Protein AF-A0A5M4DG91-F1 (afdb_monomer)

Nearest PDB structures (foldseek):
  9had-assembly1_A  TM=4.429E-01  e=1.683E-01  Dermatophagoides farinae
  6ixg-assembly2_B  TM=2.414E-01  e=5.619E+00  Homo sapiens

pLDDT: mean 78.96, std 22.66, range [32.47, 96.75]

Structure (mmCIF, N/CA/C/O backbone):
data_AF-A0A5M4DG91-F1
#
_entry.id   AF-A0A5M4DG91-F1
#
loop_
_atom_site.group_PDB
_atom_site.id
_atom_site.type_symbol
_atom_site.label_atom_id
_atom_site.label_alt_id
_atom_site.label_comp_id
_atom_site.label_asym_id
_atom_site.label_entity_id
_atom_site.label_seq_id
_atom_site.pdbx_PDB_ins_code
_atom_site.Cartn_x
_atom_site.Cartn_y
_atom_site.Cartn_z
_atom_site.occupancy
_atom_site.B_iso_or_equiv
_atom_site.auth_seq_id
_atom_site.auth_comp_id
_atom_site.auth_asym_id
_atom_site.auth_atom_id
_atom_site.pdbx_PDB_model_num
ATOM 1 N N . MET A 1 1 ? 20.146 -38.371 -2.300 1.00 43.19 1 MET A N 1
ATOM 2 C CA . MET A 1 1 ? 20.963 -37.629 -1.312 1.00 43.19 1 MET A CA 1
ATOM 3 C C . MET A 1 1 ? 20.633 -36.152 -1.515 1.00 43.19 1 MET A C 1
ATOM 5 O O . MET A 1 1 ? 21.035 -35.614 -2.528 1.00 43.19 1 MET A O 1
ATOM 9 N N . GLY A 1 2 ? 19.630 -35.570 -0.847 1.00 36.19 2 GLY A N 1
ATOM 10 C CA . GLY A 1 2 ? 19.637 -35.143 0.564 1.00 36.19 2 GLY A CA 1
ATOM 11 C C . GLY A 1 2 ? 20.421 -33.825 0.645 1.00 36.19 2 GLY A C 1
ATOM 12 O O . GLY A 1 2 ? 21.625 -33.870 0.469 1.00 36.19 2 GLY A O 1
ATOM 13 N N . MET A 1 3 ? 19.830 -32.635 0.783 1.00 36.06 3 MET A N 1
ATOM 14 C CA . MET A 1 3 ? 19.096 -32.183 1.967 1.00 36.06 3 MET A CA 1
ATOM 15 C C . MET A 1 3 ? 18.075 -31.082 1.620 1.00 36.06 3 MET A C 1
ATOM 17 O O . MET A 1 3 ? 18.426 -29.929 1.392 1.00 36.06 3 MET A O 1
ATOM 21 N N . ALA A 1 4 ? 16.795 -31.443 1.653 1.00 44.09 4 ALA A N 1
ATOM 22 C CA . ALA A 1 4 ? 15.696 -30.523 1.901 1.00 44.09 4 ALA A CA 1
ATOM 23 C C . ALA A 1 4 ? 15.297 -30.707 3.369 1.00 44.09 4 ALA A C 1
ATOM 25 O O . ALA A 1 4 ? 14.633 -31.684 3.702 1.00 44.09 4 ALA A O 1
ATOM 26 N N . SER A 1 5 ? 15.745 -29.830 4.267 1.00 43.38 5 SER A N 1
ATOM 27 C CA . SER A 1 5 ? 15.265 -29.823 5.655 1.00 43.38 5 SER A CA 1
ATOM 28 C C . SER A 1 5 ? 15.735 -28.574 6.391 1.00 43.38 5 SER A C 1
ATOM 30 O O . SER A 1 5 ? 16.830 -28.571 6.936 1.00 43.38 5 SER A O 1
ATOM 32 N N . MET A 1 6 ? 14.907 -27.535 6.455 1.00 45.44 6 MET A N 1
ATOM 33 C CA . MET A 1 6 ? 14.920 -26.590 7.583 1.00 45.44 6 MET A CA 1
ATOM 34 C C . MET A 1 6 ? 13.554 -25.895 7.701 1.00 45.44 6 MET A C 1
ATOM 36 O O . MET A 1 6 ? 13.414 -24.682 7.738 1.00 45.44 6 MET A O 1
ATOM 40 N N . LEU A 1 7 ? 12.514 -26.726 7.771 1.00 44.62 7 LEU A N 1
ATOM 41 C CA . LEU A 1 7 ? 11.253 -26.414 8.435 1.00 44.62 7 LEU A CA 1
ATOM 42 C C . LEU A 1 7 ? 11.124 -27.393 9.608 1.00 44.62 7 LEU A C 1
ATOM 44 O O . LEU A 1 7 ? 11.400 -28.578 9.440 1.00 44.62 7 LEU A O 1
ATOM 48 N N . ARG A 1 8 ? 10.632 -26.895 10.750 1.00 40.31 8 ARG A N 1
ATOM 49 C CA . ARG A 1 8 ? 10.322 -27.585 12.026 1.00 40.31 8 ARG A CA 1
ATOM 50 C C . ARG A 1 8 ? 11.437 -27.668 13.072 1.00 40.31 8 ARG A C 1
ATOM 52 O O . ARG A 1 8 ? 12.196 -28.627 13.118 1.00 40.31 8 ARG A O 1
ATOM 59 N N . ARG A 1 9 ? 11.355 -26.756 14.044 1.00 39.66 9 ARG A N 1
ATOM 60 C CA . ARG A 1 9 ? 11.318 -27.006 15.507 1.00 39.66 9 ARG A CA 1
ATOM 61 C C . ARG A 1 9 ? 11.260 -25.627 16.172 1.00 39.66 9 ARG A C 1
ATOM 63 O O . ARG A 1 9 ? 12.211 -24.873 16.102 1.00 39.66 9 ARG A O 1
ATOM 70 N N . SER A 1 10 ? 10.122 -25.194 16.698 1.00 32.94 10 SER A N 1
ATOM 71 C CA . SER A 1 10 ? 9.856 -25.378 18.123 1.00 32.94 10 SER A CA 1
ATOM 72 C C . SER A 1 10 ? 8.368 -25.148 18.395 1.00 32.94 10 SER A C 1
ATOM 74 O O . SER A 1 10 ? 7.868 -24.028 18.336 1.00 32.94 10 SER A O 1
ATOM 76 N N . LYS A 1 11 ? 7.653 -26.246 18.650 1.00 39.56 11 LYS A N 1
ATOM 77 C CA . LYS A 1 11 ? 6.360 -26.251 19.335 1.00 39.56 11 LYS A CA 1
ATOM 78 C C . LYS A 1 11 ? 6.635 -26.396 20.832 1.00 39.56 11 LYS A C 1
ATOM 80 O O . LYS A 1 11 ? 7.506 -27.170 21.214 1.00 39.56 11 LYS A O 1
ATOM 85 N N . SER A 1 12 ? 5.748 -25.800 21.626 1.00 36.75 12 SER A N 1
ATOM 86 C CA . SER A 1 12 ? 5.379 -26.229 22.980 1.00 36.75 12 SER A CA 1
ATOM 87 C C . SER A 1 12 ? 6.309 -25.838 24.134 1.00 36.75 12 SER A C 1
ATOM 89 O O . SER A 1 12 ? 7.146 -26.618 24.581 1.00 36.75 12 SER A O 1
ATOM 91 N N . ARG A 1 13 ? 5.977 -24.712 24.774 1.00 38.00 13 ARG A N 1
ATOM 92 C CA . ARG A 1 13 ? 5.823 -24.692 26.235 1.00 38.00 13 ARG A CA 1
ATOM 93 C C . ARG A 1 13 ? 4.441 -24.157 26.588 1.00 38.00 13 ARG A C 1
ATOM 95 O O . ARG A 1 13 ? 4.234 -22.965 26.766 1.00 38.00 13 ARG A O 1
ATOM 102 N N . ALA A 1 14 ? 3.497 -25.090 26.643 1.00 36.06 14 ALA A N 1
ATOM 103 C CA . ALA A 1 14 ? 2.308 -24.966 27.461 1.00 36.06 14 ALA A CA 1
ATOM 104 C C . ALA A 1 14 ? 2.697 -25.255 28.920 1.00 36.06 14 ALA A C 1
ATOM 106 O O . ALA A 1 14 ? 3.231 -26.318 29.224 1.00 36.06 14 ALA A O 1
ATOM 107 N N . GLY A 1 15 ? 2.406 -24.310 29.802 1.00 34.97 15 GLY A N 1
ATOM 108 C CA . GLY A 1 15 ? 2.353 -24.474 31.253 1.00 34.97 15 GLY A CA 1
ATOM 109 C C . GLY A 1 15 ? 1.471 -23.340 31.757 1.00 34.97 15 GLY A C 1
ATOM 110 O O . GLY A 1 15 ? 1.935 -22.218 31.873 1.00 34.97 15 GLY A O 1
ATOM 111 N N . ARG A 1 16 ? 0.144 -23.493 31.702 1.00 39.03 16 ARG A N 1
ATOM 112 C CA . ARG A 1 16 ? -0.679 -23.907 32.851 1.00 39.03 16 ARG A CA 1
ATOM 113 C C . ARG A 1 16 ? -0.216 -23.250 34.152 1.00 39.03 16 ARG A C 1
ATOM 115 O O . ARG A 1 16 ? 0.597 -23.816 34.871 1.00 39.03 16 ARG A O 1
ATOM 122 N N . LEU A 1 17 ? -0.833 -22.118 34.467 1.00 37.25 17 LEU A N 1
ATOM 123 C CA . LEU A 1 17 ? -1.161 -21.758 35.839 1.00 37.25 17 LEU A CA 1
ATOM 124 C C . LEU A 1 17 ? -2.630 -21.324 35.861 1.00 37.25 17 LEU A C 1
ATOM 126 O O . LEU A 1 17 ? -3.020 -20.260 35.393 1.00 37.25 17 LEU A O 1
ATOM 130 N N . VAL A 1 18 ? -3.418 -22.303 36.293 1.00 39.09 18 VAL A N 1
ATOM 131 C CA . VAL A 1 18 ? -4.815 -22.286 36.738 1.00 39.09 18 VAL A CA 1
ATOM 132 C C . VAL A 1 18 ? -4.902 -21.297 37.914 1.00 39.09 18 VAL A C 1
ATOM 134 O O . VAL A 1 18 ? -4.013 -21.300 38.756 1.00 39.09 18 VAL A O 1
ATOM 137 N N . GLN A 1 19 ? -5.746 -20.265 37.836 1.00 34.72 19 GLN A N 1
ATOM 138 C CA . GLN A 1 19 ? -7.131 -20.199 38.343 1.00 34.72 19 GLN A CA 1
ATOM 139 C C . GLN A 1 19 ? -7.249 -20.280 39.880 1.00 34.72 19 GLN A C 1
ATOM 141 O O . GLN A 1 19 ? -6.672 -21.166 40.499 1.00 34.72 19 GLN A O 1
ATOM 146 N N . ALA A 1 20 ? -8.104 -19.398 40.421 1.00 34.12 20 ALA A N 1
ATOM 147 C CA . ALA A 1 20 ? -8.413 -19.111 41.832 1.00 34.12 20 ALA A CA 1
ATOM 148 C C . ALA A 1 20 ? -7.374 -18.182 42.501 1.00 34.12 20 ALA A C 1
ATOM 150 O O . ALA A 1 20 ? -6.180 -18.423 42.437 1.00 34.12 20 ALA A O 1
ATOM 151 N N . SER A 1 21 ? -7.747 -17.038 43.075 1.00 35.19 21 SER A N 1
ATOM 152 C CA . SER A 1 21 ? -8.800 -16.927 44.080 1.00 35.19 21 SER A CA 1
ATOM 153 C C . SER A 1 21 ? -9.591 -15.627 43.985 1.00 35.19 21 SER A C 1
ATOM 155 O O . SER A 1 21 ? -9.087 -14.532 44.220 1.00 35.19 21 SER A O 1
ATOM 157 N N . THR A 1 22 ? -10.878 -15.792 43.719 1.00 36.88 22 THR A N 1
ATOM 158 C CA . THR A 1 22 ? -11.938 -14.869 44.103 1.00 36.88 22 THR A CA 1
ATOM 159 C C . THR A 1 22 ? -12.061 -14.929 45.626 1.00 36.88 22 THR A C 1
ATOM 161 O O . THR A 1 22 ? -12.441 -15.967 46.162 1.00 36.88 22 THR A O 1
ATOM 164 N N . VAL A 1 23 ? -11.756 -13.844 46.335 1.00 35.47 23 VAL A N 1
ATOM 165 C CA . VAL A 1 23 ? -12.256 -13.641 47.702 1.00 35.47 23 VAL A CA 1
ATOM 166 C C . VAL A 1 23 ? -12.918 -12.271 47.737 1.00 35.47 23 VAL A C 1
ATOM 168 O O . VAL A 1 23 ? -12.309 -11.249 48.034 1.00 35.47 23 VAL A O 1
ATOM 171 N N . LEU A 1 24 ? -14.197 -12.280 47.368 1.00 34.56 24 LEU A N 1
ATOM 172 C CA . LEU A 1 24 ? -15.157 -11.250 47.736 1.00 34.56 24 LEU A CA 1
ATOM 173 C C . LEU A 1 24 ? -15.369 -11.350 49.250 1.00 34.56 24 LEU A C 1
ATOM 175 O O . LEU A 1 24 ? -16.070 -12.244 49.718 1.00 34.56 24 LEU A O 1
ATOM 179 N N . VAL A 1 25 ? -14.769 -10.444 50.018 1.00 40.44 25 VAL A N 1
ATOM 180 C CA . VAL A 1 25 ? -15.228 -10.150 51.379 1.00 40.44 25 VAL A CA 1
ATOM 181 C C . VAL A 1 25 ? -16.132 -8.937 51.276 1.00 40.44 25 VAL A C 1
ATOM 183 O O . VAL A 1 25 ? -15.628 -7.829 51.261 1.00 40.44 25 VAL A O 1
ATOM 186 N N . PHE A 1 26 ? -17.443 -9.138 51.177 1.00 35.12 26 PHE A N 1
ATOM 187 C CA . PHE A 1 26 ? -18.434 -8.179 51.674 1.00 35.12 26 PHE A CA 1
ATOM 188 C C . PHE A 1 26 ? -19.774 -8.900 51.831 1.00 35.12 26 PHE A C 1
ATOM 190 O O . PHE A 1 26 ? -20.532 -9.083 50.884 1.00 35.12 26 PHE A O 1
ATOM 197 N N . GLY A 1 27 ? -20.034 -9.338 53.059 1.00 36.12 27 GLY A N 1
ATOM 198 C CA . GLY A 1 27 ? -21.318 -9.854 53.511 1.00 36.12 27 GLY A CA 1
ATOM 199 C C . GLY A 1 27 ? -21.546 -9.353 54.928 1.00 36.12 27 GLY A C 1
ATOM 200 O O . GLY A 1 27 ? -21.027 -9.923 55.881 1.00 36.12 27 GLY A O 1
ATOM 201 N N . ALA A 1 28 ? -22.267 -8.244 55.050 1.00 42.81 28 ALA A N 1
ATOM 202 C CA . ALA A 1 28 ? -22.833 -7.795 56.311 1.00 42.81 28 ALA A CA 1
ATOM 203 C C . ALA A 1 28 ? -24.076 -8.638 56.628 1.00 42.81 28 ALA A C 1
ATOM 205 O O . AL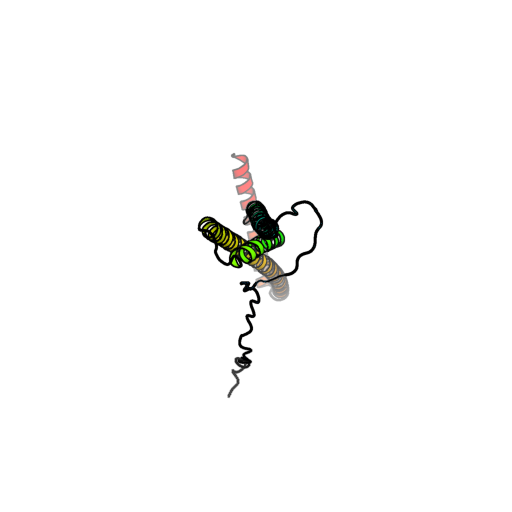A A 1 28 ? -24.866 -8.866 55.717 1.00 42.81 28 ALA A O 1
ATOM 206 N N . LEU A 1 29 ? -24.276 -9.035 57.891 1.00 39.38 29 LEU A N 1
ATOM 207 C CA . LEU A 1 29 ? -25.568 -8.912 58.585 1.00 39.38 29 LEU A CA 1
ATOM 208 C C . LEU A 1 29 ? -25.470 -9.297 60.083 1.00 39.38 29 LEU A C 1
ATOM 210 O O . LEU A 1 29 ? -25.213 -10.445 60.422 1.00 39.38 29 LEU A O 1
ATOM 214 N N . LEU A 1 30 ? -25.772 -8.294 60.919 1.00 44.81 30 LEU A N 1
ATOM 215 C CA . LEU A 1 30 ? -26.597 -8.287 62.144 1.00 44.81 30 LEU A CA 1
ATOM 216 C C . LEU A 1 30 ? -26.228 -9.095 63.408 1.00 44.81 30 LEU A C 1
ATOM 218 O O . LEU A 1 30 ? -26.176 -10.318 63.418 1.00 44.81 30 LEU A O 1
ATOM 222 N N . GLY A 1 31 ? -26.210 -8.360 64.530 1.00 35.81 31 GLY A N 1
ATOM 223 C CA . GLY A 1 31 ? -26.432 -8.876 65.884 1.00 35.81 31 GLY A CA 1
ATOM 224 C C . GLY A 1 31 ? -26.078 -7.862 66.979 1.00 35.81 31 GLY A C 1
ATOM 225 O O . GLY A 1 31 ? -24.921 -7.770 67.365 1.00 35.81 31 GLY A O 1
ATOM 226 N N . SER A 1 32 ? -27.069 -7.095 67.452 1.00 42.16 32 SER A N 1
ATOM 227 C CA . SER A 1 32 ? -27.061 -6.192 68.627 1.00 42.16 32 SER A CA 1
ATOM 228 C C . SER A 1 32 ? -26.503 -6.888 69.899 1.00 42.16 32 SER A C 1
ATOM 230 O O . SER A 1 32 ? -26.424 -8.109 69.918 1.00 42.16 32 SER A O 1
ATOM 232 N N . ILE A 1 33 ? -26.123 -6.246 71.018 1.00 42.44 33 ILE A N 1
ATOM 233 C CA . ILE A 1 33 ? -26.935 -5.366 71.880 1.00 42.44 33 ILE A CA 1
ATOM 234 C C . ILE A 1 33 ? -26.077 -4.650 72.963 1.00 42.44 33 ILE A C 1
ATOM 236 O O . ILE A 1 33 ? -25.077 -5.190 73.422 1.00 42.44 33 ILE A O 1
ATOM 240 N N . LEU A 1 34 ? -26.609 -3.509 73.430 1.00 42.25 34 LEU A N 1
ATOM 241 C CA . LEU A 1 34 ? -26.430 -2.804 74.719 1.00 42.25 34 LEU A CA 1
ATOM 242 C C . LEU A 1 34 ? -25.126 -2.032 75.024 1.00 42.25 34 LEU A C 1
ATOM 244 O O . LEU A 1 34 ? -24.100 -2.594 75.385 1.00 42.25 34 LEU A O 1
ATOM 248 N N . GLY A 1 35 ? -25.266 -0.703 75.076 1.00 33.12 35 GLY A N 1
ATOM 249 C CA . GLY A 1 35 ? -24.355 0.203 75.774 1.00 33.12 35 GLY A CA 1
ATOM 250 C C . GLY A 1 35 ? -24.886 1.637 75.761 1.00 33.12 35 GLY A C 1
ATOM 251 O O . GLY A 1 35 ? -24.667 2.364 74.801 1.00 33.12 35 GLY A O 1
ATOM 252 N N . CYS A 1 36 ? -25.634 2.016 76.801 1.00 41.28 36 CYS A N 1
ATOM 253 C CA . CYS A 1 36 ? -26.132 3.372 77.040 1.00 41.28 36 CYS A CA 1
ATOM 254 C C . CYS A 1 36 ? -24.980 4.375 77.221 1.00 41.28 36 CYS A C 1
ATOM 256 O O . CYS A 1 36 ? -24.032 4.085 77.947 1.00 41.28 36 CYS A O 1
ATOM 258 N N . GLY A 1 37 ? -25.106 5.578 76.654 1.00 32.47 37 GLY A N 1
ATOM 259 C CA . GLY A 1 37 ? -24.183 6.686 76.911 1.00 32.47 37 GLY A CA 1
ATOM 260 C C . GLY A 1 37 ? -24.482 7.902 76.037 1.00 32.47 37 GLY A C 1
ATOM 261 O O . GLY A 1 37 ? -24.283 7.870 74.834 1.00 32.47 37 GLY A O 1
ATOM 262 N N . SER A 1 38 ? -25.015 8.934 76.672 1.00 43.38 38 SER A N 1
ATOM 263 C CA . SER A 1 38 ? -25.442 10.254 76.193 1.00 43.38 38 SER A CA 1
ATOM 264 C C . SER A 1 38 ? -24.389 11.097 75.458 1.00 43.38 38 SER A C 1
ATOM 266 O O . SER A 1 38 ? -23.300 11.257 75.992 1.00 43.38 38 SER A O 1
ATOM 268 N N . GLU A 1 39 ? -24.777 11.737 74.343 1.00 39.78 39 GLU A N 1
ATOM 269 C CA . GLU A 1 39 ? -24.652 13.188 74.049 1.00 39.78 39 GLU A CA 1
ATOM 270 C C . GLU A 1 39 ? -25.227 13.508 72.644 1.00 39.78 39 GLU A C 1
ATOM 272 O O . GLU A 1 39 ? -25.244 12.627 71.782 1.00 39.78 39 GLU A O 1
ATOM 277 N N . PRO A 1 40 ? -25.771 14.718 72.388 1.00 52.34 40 PRO A N 1
ATOM 278 C CA . PRO A 1 40 ? -26.406 15.042 71.117 1.00 52.34 40 PRO A CA 1
ATOM 279 C C . PRO A 1 40 ? -25.345 15.514 70.121 1.00 52.34 40 PRO A C 1
ATOM 281 O O . PRO A 1 40 ? -24.719 16.556 70.303 1.00 52.34 40 PRO A O 1
ATOM 284 N N . THR A 1 41 ? -25.136 14.770 69.041 1.00 43.97 41 THR A N 1
ATOM 285 C CA . THR A 1 41 ? -24.353 15.260 67.902 1.00 43.97 41 THR A CA 1
ATOM 286 C C . THR A 1 41 ? -25.064 14.874 66.615 1.00 43.97 41 THR A C 1
ATOM 288 O O . THR A 1 41 ? -25.615 13.784 66.493 1.00 43.97 41 THR A O 1
ATOM 291 N N . GLU A 1 42 ? -25.131 15.853 65.722 1.00 49.62 42 GLU A N 1
ATOM 292 C CA . GLU A 1 42 ? -25.943 15.925 64.511 1.00 49.62 42 GLU A CA 1
ATOM 293 C C . GLU A 1 42 ? -25.943 14.660 63.630 1.00 49.62 42 GLU A C 1
ATOM 295 O O . GLU A 1 42 ? -24.955 13.921 63.593 1.00 49.62 42 GLU A O 1
ATOM 300 N N . PRO A 1 43 ? -27.026 14.408 62.865 1.00 47.28 43 PRO A N 1
ATOM 301 C CA . PRO A 1 43 ? -27.097 13.265 61.966 1.00 47.28 43 PRO A CA 1
ATOM 302 C C . PRO A 1 43 ? -26.106 13.434 60.804 1.00 47.28 43 PRO A C 1
ATOM 304 O O . PRO A 1 43 ? -26.376 14.127 59.825 1.00 47.28 43 PRO A O 1
ATOM 307 N N . GLY A 1 44 ? -24.953 12.771 60.901 1.00 51.84 44 GLY A N 1
ATOM 308 C CA . GLY A 1 44 ? -24.047 12.575 59.771 1.00 51.84 44 GLY A CA 1
ATOM 309 C C . GLY A 1 44 ? -24.707 11.714 58.679 1.00 51.84 44 GLY A C 1
ATOM 310 O O . GLY A 1 44 ? -25.453 10.783 58.998 1.00 51.84 44 GLY A O 1
ATOM 311 N N . PRO A 1 45 ? -24.466 11.998 57.387 1.00 51.25 45 PRO A N 1
ATOM 312 C CA . PRO A 1 45 ? -25.112 11.288 56.290 1.00 51.25 45 PRO A CA 1
ATOM 313 C C . PRO A 1 45 ? -24.680 9.815 56.260 1.00 51.25 45 PRO A C 1
ATOM 315 O O . PRO A 1 45 ? -23.502 9.479 56.367 1.00 51.25 45 PRO A O 1
ATOM 318 N N . SER A 1 46 ? -25.659 8.928 56.109 1.00 51.22 46 SER A N 1
ATOM 319 C CA . SER A 1 46 ? -25.506 7.472 56.049 1.00 51.22 46 SER A CA 1
ATOM 320 C C . SER A 1 46 ? -24.522 7.003 54.956 1.00 51.22 46 SER A C 1
ATOM 322 O O . SER A 1 46 ? -24.587 7.518 53.842 1.00 51.22 46 SER A O 1
ATOM 324 N N . PRO A 1 47 ? -23.712 5.949 55.183 1.00 54.53 47 PRO A N 1
ATOM 325 C CA . PRO A 1 47 ? -22.695 5.448 54.240 1.00 54.53 47 PRO A CA 1
ATOM 326 C C . PRO A 1 47 ? -23.229 4.943 52.882 1.00 54.53 47 PRO A C 1
ATOM 328 O O . PRO A 1 47 ? -22.448 4.733 51.956 1.00 54.53 47 PRO A O 1
ATOM 331 N N . GLN A 1 48 ? -24.547 4.775 52.728 1.00 52.09 48 GLN A N 1
ATOM 332 C CA . GLN A 1 48 ? -25.182 4.369 51.468 1.00 52.09 48 GLN A CA 1
ATOM 333 C C . GLN A 1 48 ? -25.119 5.456 50.384 1.00 52.09 48 GLN A C 1
ATOM 335 O O . GLN A 1 48 ? -24.966 5.132 49.209 1.00 52.09 48 GLN A O 1
ATOM 340 N N . THR A 1 49 ? -25.134 6.739 50.760 1.00 60.50 49 THR A N 1
ATOM 341 C CA . THR A 1 49 ? -25.047 7.838 49.785 1.00 60.50 49 THR A CA 1
ATOM 342 C C . THR A 1 49 ? -23.672 7.906 49.118 1.00 60.50 49 THR A C 1
ATOM 344 O O . THR A 1 49 ? -23.577 8.282 47.955 1.00 60.50 49 THR A O 1
ATOM 347 N N . SER A 1 50 ? -22.604 7.487 49.804 1.00 69.12 50 SER A N 1
ATOM 348 C CA . SER A 1 50 ? -21.237 7.540 49.268 1.00 69.12 50 SER A CA 1
ATOM 349 C C . SER A 1 50 ? -21.000 6.530 48.137 1.00 69.12 50 SER A C 1
ATOM 351 O O . SER A 1 50 ? -20.400 6.884 47.124 1.00 69.12 50 SER A O 1
ATOM 353 N N . LEU A 1 51 ? -21.515 5.301 48.263 1.00 73.38 51 LEU A N 1
ATOM 354 C CA . LEU A 1 51 ? -21.365 4.259 47.237 1.00 73.38 51 LEU A CA 1
ATOM 355 C C . LEU A 1 51 ? -22.201 4.547 45.984 1.00 73.38 51 LEU A C 1
ATOM 357 O O . LEU A 1 51 ? -21.747 4.306 44.868 1.00 73.38 51 LEU A O 1
ATOM 361 N N . GLU A 1 52 ? -23.405 5.094 46.153 1.00 75.00 52 GLU A N 1
ATOM 362 C CA . GLU A 1 52 ? -24.253 5.490 45.024 1.00 75.00 52 GLU A CA 1
ATOM 363 C C . GLU A 1 52 ? -23.673 6.681 44.254 1.00 75.00 52 GLU A C 1
ATOM 365 O O . GLU A 1 52 ? -23.736 6.710 43.025 1.00 75.00 52 GLU A O 1
ATOM 370 N N . VAL A 1 53 ? -23.072 7.645 44.961 1.00 76.94 53 VAL A N 1
ATOM 371 C CA . VAL A 1 53 ? -22.350 8.764 44.339 1.00 76.94 53 VAL A CA 1
ATOM 372 C C . VAL A 1 53 ? -21.132 8.250 43.571 1.00 76.94 53 VAL A C 1
ATOM 374 O O . VAL A 1 53 ? -20.995 8.561 42.393 1.00 76.94 53 VAL A O 1
ATOM 377 N N . GLN A 1 54 ? -20.327 7.361 44.164 1.00 78.50 54 GLN A N 1
ATOM 378 C CA . GLN A 1 54 ? -19.188 6.744 43.472 1.00 78.50 54 GLN A CA 1
ATOM 379 C C . GLN A 1 54 ? -19.605 5.959 42.219 1.00 78.50 54 GLN A C 1
ATOM 381 O O . GLN A 1 54 ? -18.946 6.053 41.186 1.00 78.50 54 GLN A O 1
ATOM 386 N N . ALA A 1 55 ? -20.708 5.207 42.271 1.00 78.75 55 ALA A N 1
ATOM 387 C CA . ALA A 1 55 ? -21.217 4.476 41.111 1.00 78.75 55 ALA A CA 1
ATOM 388 C C . ALA A 1 55 ? -21.665 5.417 39.978 1.00 78.75 55 ALA A C 1
ATOM 390 O O . ALA A 1 55 ? -21.387 5.150 38.807 1.00 78.75 55 ALA A O 1
ATOM 391 N N . ARG A 1 56 ? -22.312 6.542 40.314 1.00 80.75 56 ARG A N 1
ATOM 392 C CA . ARG A 1 56 ? -22.702 7.574 39.339 1.00 80.75 56 ARG A CA 1
ATOM 393 C C . ARG A 1 56 ? -21.491 8.274 38.731 1.00 80.75 56 ARG A C 1
ATOM 395 O O . ARG A 1 56 ? -21.466 8.468 37.518 1.00 80.75 56 ARG A O 1
ATOM 402 N N . ASP A 1 57 ? -20.482 8.588 39.537 1.00 83.81 57 ASP A N 1
ATOM 403 C CA . ASP A 1 57 ? -19.246 9.223 39.070 1.00 83.81 57 ASP A CA 1
ATOM 404 C C . ASP A 1 57 ? -18.474 8.306 38.112 1.00 83.81 57 ASP A C 1
ATOM 406 O O . ASP A 1 57 ? -18.022 8.744 37.052 1.00 83.81 57 ASP A O 1
ATOM 410 N N . LEU A 1 58 ? -18.392 7.007 38.424 1.00 82.75 58 LEU A N 1
ATOM 411 C CA . LEU A 1 58 ? -17.797 6.001 37.538 1.00 82.75 58 LEU A CA 1
ATOM 412 C C . LEU A 1 58 ? -18.568 5.873 36.218 1.00 82.75 58 LEU A C 1
ATOM 414 O O . LEU A 1 58 ? -17.963 5.776 35.148 1.00 82.75 58 LEU A O 1
ATOM 418 N N . GLN A 1 59 ? -19.900 5.916 36.269 1.00 84.25 59 GLN A N 1
ATOM 419 C CA . GLN A 1 59 ? -20.739 5.839 35.076 1.00 84.25 59 GLN A CA 1
ATOM 420 C C . GLN A 1 59 ? -20.628 7.100 34.204 1.00 84.25 59 GLN A C 1
ATOM 422 O O . GLN A 1 59 ? -20.563 6.994 32.977 1.00 84.25 59 GLN A O 1
ATOM 427 N N . ALA A 1 60 ? -20.524 8.283 34.813 1.00 85.88 60 ALA A N 1
ATOM 428 C CA . ALA A 1 60 ? -20.259 9.533 34.106 1.00 85.88 60 ALA A CA 1
ATOM 429 C C . ALA A 1 60 ? -18.863 9.531 33.458 1.00 85.88 60 ALA A C 1
ATOM 431 O O . ALA A 1 60 ? -18.724 9.891 32.288 1.00 85.88 60 ALA A O 1
ATOM 432 N N . A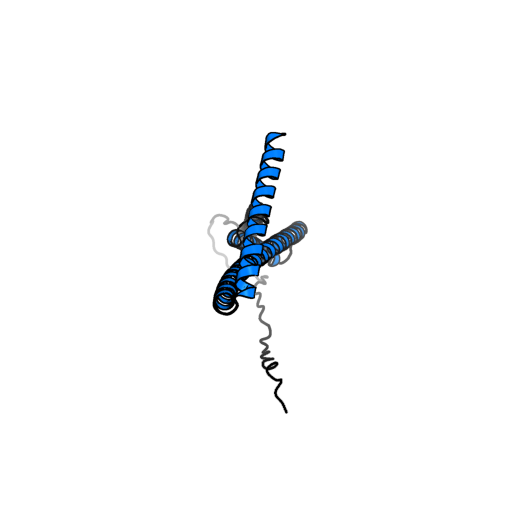LA A 1 61 ? -17.838 9.056 34.171 1.00 85.75 61 ALA A N 1
ATOM 433 C CA . ALA A 1 61 ? -16.483 8.930 33.639 1.00 85.75 61 ALA A CA 1
ATOM 434 C C . ALA A 1 61 ? -16.413 7.962 32.443 1.00 85.75 61 ALA A C 1
ATOM 436 O O . ALA A 1 61 ? -15.719 8.239 31.461 1.00 85.75 61 ALA A O 1
ATOM 437 N N . LEU A 1 62 ? -17.163 6.855 32.487 1.00 87.12 62 LEU A N 1
ATOM 438 C CA . LEU A 1 62 ? -17.277 5.910 31.375 1.00 87.12 62 LEU A CA 1
ATOM 439 C C . LEU A 1 62 ? -17.931 6.554 30.144 1.00 87.12 62 LEU A C 1
ATOM 441 O O . LEU A 1 62 ? -17.428 6.402 29.029 1.00 87.12 62 LEU A O 1
ATOM 445 N N . ALA A 1 63 ? -19.018 7.305 30.342 1.00 87.00 63 ALA A N 1
ATOM 446 C CA . ALA A 1 63 ? -19.702 8.011 29.263 1.00 87.00 63 ALA A CA 1
ATOM 447 C C . ALA A 1 63 ? -18.785 9.048 28.591 1.00 87.00 63 ALA A C 1
ATOM 449 O O . ALA A 1 63 ? -18.713 9.104 27.362 1.00 87.00 63 ALA A O 1
ATOM 450 N N . VAL A 1 64 ? -18.022 9.807 29.388 1.00 90.19 64 VAL A N 1
ATOM 451 C CA . VAL A 1 64 ? -17.023 10.764 28.886 1.00 90.19 64 VAL A CA 1
ATOM 452 C C . VAL A 1 64 ? -15.929 10.054 28.089 1.00 90.19 64 VAL A C 1
ATOM 454 O O . VAL A 1 64 ? -15.611 10.487 26.982 1.00 90.19 64 VAL A O 1
ATOM 457 N N . ALA A 1 65 ? -15.385 8.946 28.600 1.00 88.19 65 ALA A N 1
ATOM 458 C CA . ALA A 1 65 ? -14.353 8.182 27.900 1.00 88.19 65 ALA A CA 1
ATOM 459 C C . ALA A 1 65 ? -14.848 7.663 26.538 1.00 88.19 65 ALA A C 1
ATOM 461 O O . ALA A 1 65 ? -14.147 7.785 25.533 1.00 88.19 65 ALA A O 1
ATOM 462 N N . CYS A 1 66 ? -16.079 7.150 26.478 1.00 89.50 66 CYS A N 1
ATOM 463 C CA . CYS A 1 66 ? -16.669 6.680 25.227 1.00 89.50 66 CYS A CA 1
ATOM 464 C C . CYS A 1 66 ? -16.933 7.826 24.240 1.00 89.50 66 CYS A C 1
ATOM 466 O O . CYS A 1 66 ? -16.679 7.670 23.046 1.00 89.50 66 CYS A O 1
ATOM 468 N N . ALA A 1 67 ? -17.405 8.982 24.717 1.00 90.44 67 ALA A N 1
ATOM 469 C CA . ALA A 1 67 ? -17.620 10.160 23.878 1.00 90.44 67 ALA A CA 1
ATOM 470 C C . ALA A 1 67 ? -16.303 10.671 23.272 1.00 90.44 67 ALA A C 1
ATOM 472 O O . ALA A 1 67 ? -16.223 10.879 22.063 1.00 90.44 67 ALA A O 1
ATOM 473 N N . GLN A 1 68 ? -15.246 10.779 24.082 1.00 90.75 68 GLN A N 1
ATOM 474 C CA . GLN A 1 68 ? -13.915 11.189 23.621 1.00 90.75 68 GLN A CA 1
ATOM 475 C C . GLN A 1 68 ? -13.312 10.195 22.619 1.00 90.75 68 GLN A C 1
ATOM 477 O O . GLN A 1 68 ? -12.676 10.594 21.641 1.00 90.75 68 GLN A O 1
ATOM 482 N N . ALA A 1 69 ? -13.506 8.893 22.843 1.00 89.31 69 ALA A N 1
ATOM 483 C CA . ALA A 1 69 ? -13.037 7.860 21.928 1.00 89.31 69 ALA A CA 1
ATOM 484 C C . ALA A 1 69 ? -13.754 7.935 20.569 1.00 89.31 69 ALA A C 1
ATOM 486 O O . ALA A 1 69 ? -13.096 7.887 19.527 1.00 89.31 69 ALA A O 1
ATOM 487 N N . LYS A 1 70 ? -15.079 8.133 20.571 1.00 91.50 70 LYS A N 1
ATOM 488 C CA . LYS A 1 70 ? -15.864 8.352 19.347 1.00 91.50 70 LYS A CA 1
ATOM 489 C C . LYS A 1 70 ? -15.450 9.628 18.624 1.00 91.50 70 LYS A C 1
ATOM 491 O O . LYS A 1 70 ? -15.248 9.599 17.415 1.00 91.50 70 LYS A O 1
ATOM 496 N N . GLU A 1 71 ? -15.261 10.728 19.344 1.00 91.62 71 GLU A N 1
ATOM 497 C CA . GLU A 1 71 ? -14.813 11.989 18.752 1.00 91.62 71 GLU A CA 1
ATOM 498 C C . GLU A 1 71 ? -13.482 11.804 18.006 1.00 91.62 71 GLU A C 1
ATOM 500 O O . GLU A 1 71 ? -13.386 12.116 16.817 1.00 91.62 71 GLU A O 1
ATOM 505 N N . LYS A 1 72 ? -12.486 11.177 18.644 1.00 89.12 72 LYS A N 1
ATOM 506 C CA . LYS A 1 72 ? -11.214 10.838 17.987 1.00 89.12 72 LYS A CA 1
ATOM 507 C C . LYS A 1 72 ? -11.400 9.943 16.762 1.00 89.12 72 LYS A C 1
ATOM 509 O O . LYS A 1 72 ? -10.726 10.151 15.755 1.00 89.12 72 LYS A O 1
ATOM 514 N N . ALA A 1 73 ? -12.311 8.972 16.822 1.00 89.31 73 ALA A N 1
ATOM 515 C CA . ALA A 1 73 ? -12.625 8.109 15.687 1.00 89.31 73 ALA A CA 1
ATOM 516 C C . ALA A 1 73 ? -13.236 8.895 14.512 1.00 89.31 73 ALA A C 1
ATOM 518 O O . ALA A 1 73 ? -12.895 8.640 13.357 1.00 89.31 73 ALA A O 1
ATOM 519 N N . THR A 1 74 ? -14.090 9.888 14.771 1.00 90.62 74 THR A N 1
ATOM 520 C CA . THR A 1 74 ? -14.673 10.730 13.707 1.00 90.62 74 THR A CA 1
ATOM 521 C C . THR A 1 74 ? -13.664 11.681 13.059 1.00 90.62 74 THR A C 1
ATOM 523 O O . THR A 1 74 ? -13.807 12.024 11.888 1.00 90.62 74 THR A O 1
ATOM 526 N N . GLN A 1 75 ? -12.608 12.063 13.783 1.00 90.94 75 GLN A N 1
ATOM 527 C CA . GLN A 1 75 ? -11.533 12.918 13.267 1.00 90.94 75 GLN A CA 1
ATOM 528 C C . GLN A 1 75 ? -10.563 12.174 12.335 1.00 90.94 75 GLN A C 1
ATOM 530 O O . GLN A 1 75 ? -9.796 12.807 11.603 1.00 90.94 75 GLN A O 1
ATOM 535 N N . VAL A 1 76 ? -10.573 10.837 12.341 1.00 91.81 76 VAL A N 1
ATOM 536 C CA . VAL A 1 76 ? -9.713 10.025 11.475 1.00 91.81 76 VAL A CA 1
ATOM 537 C C . VAL A 1 76 ? -10.465 9.475 10.265 1.00 91.81 76 VAL A C 1
ATOM 539 O O . VAL A 1 76 ? -11.646 9.133 10.306 1.00 91.81 76 VAL A O 1
ATOM 542 N N . SER A 1 77 ? -9.744 9.376 9.151 1.00 90.44 77 SER A N 1
ATOM 543 C CA . SER A 1 77 ? -10.238 8.855 7.880 1.00 90.44 77 SER A CA 1
ATOM 544 C C . SER A 1 77 ? -9.227 7.888 7.268 1.00 90.44 77 SER A C 1
ATOM 546 O O . SER A 1 77 ? -8.074 7.824 7.693 1.00 90.44 77 SER A O 1
ATOM 548 N N . LEU A 1 78 ? -9.611 7.215 6.181 1.00 81.44 78 LEU A N 1
ATOM 549 C CA . LEU A 1 78 ? -8.708 6.374 5.381 1.00 81.44 78 LEU A CA 1
ATOM 550 C C . LEU A 1 78 ? -7.435 7.105 4.914 1.00 81.44 78 LEU A C 1
ATOM 552 O O . LEU A 1 78 ? -6.421 6.469 4.634 1.00 81.44 78 LEU A O 1
ATOM 556 N N . ARG A 1 79 ? -7.478 8.440 4.798 1.00 83.81 79 ARG A N 1
ATOM 557 C CA . ARG A 1 79 ? -6.345 9.269 4.357 1.00 83.81 79 ARG A CA 1
ATOM 558 C C . ARG A 1 79 ? -5.454 9.743 5.504 1.00 83.81 79 ARG A C 1
ATOM 560 O O . ARG A 1 79 ? -4.375 10.263 5.226 1.00 83.81 79 ARG A O 1
ATOM 567 N N . SER A 1 80 ? -5.892 9.587 6.750 1.00 91.69 80 SER A N 1
ATOM 568 C CA . SER A 1 80 ? -5.121 9.977 7.927 1.00 91.69 80 SER A CA 1
ATOM 569 C C . SER A 1 80 ? -3.827 9.162 8.036 1.00 91.69 80 SER A C 1
ATOM 571 O O . SER A 1 80 ? -3.718 8.057 7.501 1.00 91.69 80 SER A O 1
ATOM 573 N N . GLY A 1 81 ? -2.828 9.724 8.719 1.00 92.38 81 GLY A N 1
ATOM 574 C CA . GLY A 1 81 ? -1.570 9.027 8.989 1.00 92.38 81 GLY A CA 1
ATOM 575 C C . GLY A 1 81 ? -1.763 7.810 9.899 1.00 92.38 81 GLY A C 1
ATOM 576 O O . GLY A 1 81 ? -2.695 7.773 10.706 1.00 92.38 81 GLY A O 1
ATOM 577 N N . SER A 1 82 ? -0.858 6.832 9.795 1.00 93.56 82 SER A N 1
ATOM 578 C CA . SER A 1 82 ? -0.884 5.604 10.605 1.00 93.56 82 SER A CA 1
ATOM 579 C C . SER A 1 82 ? -0.855 5.887 12.108 1.00 93.56 82 SER A C 1
ATOM 581 O O . SER A 1 82 ? -1.560 5.228 12.860 1.00 93.56 82 SER A O 1
ATOM 583 N N . GLU A 1 83 ? -0.107 6.900 12.548 1.00 93.88 83 GLU A N 1
ATOM 584 C CA . GLU A 1 83 ? -0.036 7.310 13.957 1.00 93.88 83 GLU A CA 1
ATOM 585 C C . GLU A 1 83 ? -1.378 7.834 14.484 1.00 93.88 83 GLU A C 1
ATOM 587 O O . GLU A 1 83 ? -1.810 7.462 15.574 1.00 93.88 83 GLU A O 1
ATOM 592 N N . ALA A 1 84 ? -2.077 8.653 13.691 1.00 94.25 84 ALA A N 1
ATOM 593 C CA . ALA A 1 84 ? -3.391 9.176 14.056 1.00 94.25 84 ALA A CA 1
ATOM 594 C C . ALA A 1 84 ? -4.434 8.050 14.139 1.00 94.25 84 ALA A C 1
ATOM 596 O O . ALA A 1 84 ? -5.205 7.988 15.096 1.00 94.25 84 ALA A O 1
ATOM 597 N N . LEU A 1 85 ? -4.411 7.125 13.174 1.00 95.56 85 LEU A N 1
ATOM 598 C CA . LEU A 1 85 ? -5.264 5.935 13.173 1.00 95.56 85 LEU A CA 1
ATOM 599 C C . LEU A 1 85 ? -4.969 5.024 14.377 1.00 95.56 85 LEU A C 1
ATOM 601 O O . LEU A 1 85 ? -5.896 4.601 15.063 1.00 95.56 85 LEU A O 1
ATOM 605 N N . ALA A 1 86 ? -3.695 4.778 14.692 1.00 95.50 86 ALA A N 1
ATOM 606 C CA . ALA A 1 86 ? -3.294 3.979 15.849 1.00 95.50 86 ALA A CA 1
ATOM 607 C C . ALA A 1 86 ? -3.727 4.628 17.175 1.00 95.50 86 ALA A C 1
ATOM 609 O O . ALA A 1 86 ? -4.252 3.946 18.053 1.00 95.50 86 ALA A O 1
ATOM 610 N N . SER A 1 87 ? -3.574 5.949 17.305 1.00 95.44 87 SER A N 1
ATOM 611 C CA . SER A 1 87 ? -4.030 6.711 18.474 1.00 95.44 87 SER A CA 1
ATOM 612 C C . SER A 1 87 ? -5.548 6.620 18.670 1.00 95.44 87 SER A C 1
ATOM 614 O O . SER A 1 87 ? -6.017 6.346 19.777 1.00 95.44 87 SER A O 1
ATOM 616 N N . ALA A 1 88 ? -6.325 6.772 17.593 1.00 94.69 88 ALA A N 1
ATOM 617 C CA . ALA A 1 88 ? -7.777 6.617 17.634 1.00 94.69 88 ALA A CA 1
ATOM 618 C C . ALA A 1 88 ? -8.193 5.178 17.993 1.00 94.69 88 ALA A C 1
ATOM 620 O O . ALA A 1 88 ? -9.052 4.990 18.855 1.00 94.69 88 ALA A O 1
ATOM 621 N N . LYS A 1 89 ? -7.527 4.158 17.429 1.00 96.56 89 LYS A N 1
ATOM 622 C CA . LYS A 1 89 ? -7.755 2.752 17.798 1.00 96.56 89 LYS A CA 1
ATOM 623 C C . LYS A 1 89 ? -7.481 2.490 19.277 1.00 96.56 89 LYS A C 1
ATOM 625 O O . LYS A 1 89 ? -8.268 1.798 19.920 1.00 96.56 89 LYS A O 1
ATOM 630 N N . MET A 1 90 ? -6.385 3.020 19.824 1.00 96.38 90 MET A N 1
ATOM 631 C CA . MET A 1 90 ? -6.066 2.861 21.247 1.00 96.38 90 MET A CA 1
ATOM 632 C C . MET A 1 90 ? -7.149 3.480 22.134 1.00 96.38 90 MET A C 1
ATOM 634 O O . MET A 1 90 ? -7.582 2.838 23.085 1.00 96.38 90 MET A O 1
ATOM 638 N N . ALA A 1 91 ? -7.632 4.680 21.794 1.00 94.81 91 ALA A N 1
ATOM 639 C CA . ALA A 1 91 ? -8.705 5.338 22.540 1.00 94.81 91 ALA A CA 1
ATOM 640 C C . ALA A 1 91 ? -10.018 4.533 22.512 1.00 94.81 91 ALA A C 1
ATOM 642 O O . ALA A 1 91 ? -10.658 4.366 23.548 1.00 94.81 91 ALA A O 1
ATOM 643 N N . LEU A 1 92 ? -10.398 3.986 21.352 1.00 94.81 92 LEU A N 1
ATOM 644 C CA . LEU A 1 92 ? -11.563 3.103 21.241 1.00 94.81 92 LEU A CA 1
ATOM 645 C C . LEU A 1 92 ? -11.373 1.791 22.008 1.00 94.81 92 LEU A C 1
ATOM 647 O O . LEU A 1 92 ? -12.300 1.333 22.667 1.00 94.81 92 LEU A O 1
ATOM 651 N N . SER A 1 93 ? -10.182 1.193 21.952 1.00 95.81 93 SER A N 1
ATOM 652 C CA . SER A 1 93 ? -9.890 -0.076 22.634 1.00 95.81 93 SER A CA 1
ATOM 653 C C . SER A 1 93 ? -9.933 0.075 24.155 1.00 95.81 93 SER A C 1
ATOM 655 O O . SER A 1 93 ? -10.465 -0.798 24.835 1.00 95.81 93 SER A O 1
ATOM 657 N N . ASP A 1 94 ? -9.430 1.194 24.683 1.00 94.88 94 ASP A N 1
ATOM 658 C CA . ASP A 1 94 ? -9.548 1.546 26.102 1.00 94.88 94 ASP A CA 1
ATOM 659 C C . ASP A 1 94 ? -11.021 1.721 26.508 1.00 94.88 94 ASP A C 1
ATOM 661 O O . ASP A 1 94 ? -11.471 1.122 27.485 1.00 94.88 94 ASP A O 1
ATOM 665 N N . ALA A 1 95 ? -11.817 2.444 25.710 1.00 93.12 95 ALA A N 1
ATOM 666 C CA . ALA A 1 95 ? -13.253 2.592 25.958 1.00 93.12 95 ALA A CA 1
ATOM 667 C C . ALA A 1 95 ? -13.998 1.242 25.940 1.00 93.12 95 ALA A C 1
ATOM 669 O O . ALA A 1 95 ? -14.795 0.974 26.837 1.00 93.12 95 ALA A O 1
ATOM 670 N N . VAL A 1 96 ? -13.702 0.362 24.975 1.00 94.38 96 VAL A N 1
ATOM 671 C CA . VAL A 1 96 ? -14.266 -1.000 24.913 1.00 94.38 96 VAL A CA 1
ATOM 672 C C . VAL A 1 96 ? -13.857 -1.828 26.130 1.00 94.38 96 VAL A C 1
ATOM 674 O O . VAL A 1 96 ? -14.706 -2.520 26.691 1.00 94.38 96 VAL A O 1
ATOM 677 N N . GLY A 1 97 ? -12.592 -1.750 26.555 1.00 92.62 97 GLY A N 1
ATOM 678 C CA . GLY A 1 97 ? -12.091 -2.440 27.744 1.00 92.62 97 GLY A CA 1
ATOM 679 C C . GLY A 1 97 ? -12.888 -2.054 28.987 1.00 92.62 97 GLY A C 1
ATOM 680 O O . GLY A 1 97 ? -13.513 -2.914 29.608 1.00 92.62 97 GLY A O 1
ATOM 681 N N . ARG A 1 98 ? -12.986 -0.750 29.264 1.00 90.44 98 ARG A N 1
ATOM 682 C CA . ARG A 1 98 ? -13.742 -0.215 30.408 1.00 90.44 98 ARG A CA 1
ATOM 683 C C . ARG A 1 98 ? -15.222 -0.595 30.370 1.00 90.44 98 ARG A C 1
ATOM 685 O O . ARG A 1 98 ? -15.800 -0.917 31.402 1.00 90.44 98 ARG A O 1
ATOM 692 N N . LEU A 1 99 ? -15.843 -0.581 29.188 1.00 89.44 99 LEU A N 1
ATOM 693 C CA . LEU A 1 99 ? -17.259 -0.926 29.046 1.00 89.44 99 LEU A CA 1
ATOM 694 C C . LEU A 1 99 ? -17.514 -2.435 29.203 1.00 89.44 99 LEU A C 1
ATOM 696 O O . LEU A 1 99 ? -18.580 -2.838 29.659 1.00 89.44 99 LEU A O 1
ATOM 700 N N . SER A 1 100 ? -16.533 -3.274 28.854 1.00 89.00 100 SER A N 1
ATOM 701 C CA . SER A 1 100 ? -16.620 -4.733 28.991 1.00 89.00 100 SER A CA 1
ATOM 702 C C . SER A 1 100 ? -16.467 -5.238 30.429 1.00 89.00 100 SER A C 1
ATOM 704 O O . SER A 1 100 ? -16.918 -6.338 30.738 1.00 89.00 100 SER A O 1
ATOM 706 N N . GLU A 1 101 ? -15.875 -4.433 31.315 1.00 89.81 101 GLU A N 1
ATOM 707 C CA . GLU A 1 101 ? -15.707 -4.747 32.741 1.00 89.81 101 GLU A CA 1
ATOM 708 C C . GLU A 1 101 ? -16.970 -4.460 33.575 1.00 89.81 101 GLU A C 1
ATOM 710 O O . GLU A 1 101 ? -17.049 -4.829 34.749 1.00 89.81 101 GLU A O 1
ATOM 715 N N . VAL A 1 102 ? -17.993 -3.837 32.979 1.00 87.12 102 VAL A N 1
ATOM 716 C CA . VAL A 1 102 ? -19.270 -3.567 33.647 1.00 87.12 102 VAL A CA 1
ATOM 717 C C . VAL A 1 102 ? -19.993 -4.891 33.921 1.00 87.12 102 VAL A C 1
ATOM 719 O O . VAL A 1 102 ? -20.443 -5.572 33.005 1.00 87.12 102 VAL A O 1
ATOM 722 N N . ALA A 1 103 ? -20.147 -5.249 35.200 1.00 81.25 103 ALA A N 1
ATOM 723 C CA . ALA A 1 103 ? -20.681 -6.551 35.621 1.00 81.25 103 ALA A CA 1
ATOM 724 C C . ALA A 1 103 ? -22.126 -6.836 35.157 1.00 81.25 103 ALA A C 1
ATOM 726 O O . ALA A 1 103 ? -22.513 -7.995 35.005 1.00 81.25 103 ALA A O 1
ATOM 727 N N . LYS A 1 104 ? -22.936 -5.789 34.965 1.00 85.88 104 LYS A N 1
ATOM 728 C CA . LYS A 1 104 ? -24.308 -5.865 34.441 1.00 85.88 104 LYS A CA 1
ATOM 729 C C . LYS A 1 104 ? -24.533 -4.713 33.460 1.00 85.88 104 LYS A C 1
ATOM 731 O O . LYS A 1 104 ? -25.038 -3.670 33.877 1.00 85.88 104 LYS A O 1
ATOM 736 N N . PRO A 1 105 ? -24.113 -4.866 32.195 1.00 86.44 105 PRO A N 1
ATOM 737 C CA . PRO A 1 105 ? -24.252 -3.805 31.217 1.00 86.44 105 PRO A CA 1
ATOM 738 C C . PRO A 1 105 ? -25.729 -3.595 30.876 1.00 86.44 105 PRO A C 1
ATOM 740 O O . PRO A 1 105 ? -26.497 -4.553 30.748 1.00 86.44 105 PRO A O 1
ATOM 743 N N . THR A 1 106 ? -26.133 -2.337 30.735 1.00 90.31 106 THR A N 1
ATOM 744 C CA . THR A 1 106 ? -27.461 -1.985 30.225 1.00 90.31 106 THR A CA 1
ATOM 745 C C . THR A 1 106 ? -27.554 -2.291 28.722 1.00 90.31 106 THR A C 1
ATOM 747 O O . THR A 1 106 ? -26.521 -2.388 28.053 1.00 90.31 106 THR A O 1
ATOM 750 N N . PRO A 1 107 ? -28.765 -2.430 28.149 1.00 91.44 107 PRO A N 1
ATOM 751 C CA . PRO A 1 107 ? -28.933 -2.579 26.700 1.00 91.44 107 PRO A CA 1
ATOM 752 C C . PRO A 1 107 ? -28.216 -1.480 25.900 1.00 91.44 107 PRO A C 1
ATOM 754 O O . PRO A 1 107 ? -27.490 -1.792 24.960 1.00 91.44 107 PRO A O 1
ATOM 757 N N . ASP A 1 108 ? -28.313 -0.227 26.348 1.00 90.19 108 ASP A N 1
ATOM 758 C CA . ASP A 1 108 ? -27.637 0.918 25.726 1.00 90.19 108 ASP A CA 1
ATOM 759 C C . ASP A 1 108 ? -26.106 0.769 25.744 1.00 90.19 108 ASP A C 1
ATOM 761 O O . ASP A 1 108 ? -25.424 1.102 24.776 1.00 90.19 108 ASP A O 1
ATOM 765 N N . GLN A 1 109 ? -25.542 0.228 26.831 1.00 89.62 109 GLN A N 1
ATOM 766 C CA . GLN A 1 109 ? -24.108 -0.058 26.913 1.00 89.62 109 GLN A CA 1
ATOM 767 C C . GLN A 1 109 ? -23.714 -1.189 25.956 1.00 89.62 109 GLN A C 1
ATOM 769 O O . GLN A 1 109 ? -22.670 -1.116 25.316 1.00 89.62 109 GLN A O 1
ATOM 774 N N . LEU A 1 110 ? -24.541 -2.222 25.795 1.00 91.62 110 LEU A N 1
ATOM 775 C CA . LEU A 1 110 ? -24.268 -3.278 24.815 1.00 91.62 110 LEU A CA 1
ATOM 776 C C . LEU A 1 110 ? -24.270 -2.741 23.376 1.00 91.62 110 LEU A C 1
ATOM 778 O O . LEU A 1 110 ? -23.402 -3.116 22.587 1.00 91.62 110 LEU A O 1
ATOM 782 N N . GLU A 1 111 ? -25.195 -1.839 23.048 1.00 93.25 111 GLU A N 1
ATOM 783 C CA . GLU A 1 111 ? -25.234 -1.165 21.747 1.00 93.25 111 GLU A CA 1
ATOM 784 C C . GLU A 1 111 ? -24.005 -0.268 21.541 1.00 93.25 111 GLU A C 1
ATOM 786 O O . GLU A 1 111 ? -23.318 -0.374 20.523 1.00 93.25 111 GLU A O 1
ATOM 791 N N . GLN A 1 112 ? -23.642 0.526 22.550 1.00 92.12 112 GLN A N 1
ATOM 792 C CA . GLN A 1 112 ? -22.439 1.357 22.522 1.00 92.12 112 GLN A CA 1
ATOM 793 C C . GLN A 1 112 ? -21.163 0.521 22.345 1.00 92.12 112 GLN A C 1
ATOM 795 O O . GLN A 1 112 ? -20.259 0.916 21.611 1.00 92.12 112 GLN A O 1
ATOM 800 N N . LEU A 1 113 ? -21.086 -0.652 22.976 1.00 92.50 113 LEU A N 1
ATOM 801 C CA . LEU A 1 113 ? -19.976 -1.590 22.816 1.00 92.50 113 LEU A CA 1
ATOM 802 C C . LEU A 1 113 ? -19.882 -2.111 21.379 1.00 92.50 113 LEU A C 1
ATOM 804 O O . LEU A 1 113 ? -18.783 -2.184 20.826 1.00 92.50 113 LEU A O 1
ATOM 808 N N . ALA A 1 114 ? -21.017 -2.472 20.776 1.00 93.38 114 ALA A N 1
ATOM 809 C CA . ALA A 1 114 ? -21.070 -2.934 19.393 1.00 93.38 114 ALA A CA 1
ATOM 810 C C . ALA A 1 114 ? -20.623 -1.836 18.415 1.00 93.38 114 ALA A C 1
ATOM 812 O O . ALA A 1 114 ? -19.817 -2.102 17.523 1.00 93.38 114 ALA A O 1
ATOM 813 N N . GLU A 1 115 ? -21.068 -0.598 18.628 1.00 93.56 115 GLU A N 1
ATOM 814 C CA . GLU A 1 115 ? -20.673 0.556 17.819 1.00 93.56 115 GLU A CA 1
ATOM 815 C C . GLU A 1 115 ? -19.170 0.851 17.937 1.00 93.56 115 GLU A C 1
ATOM 817 O O . GLU A 1 115 ? -18.483 1.002 16.929 1.00 93.56 115 GLU A O 1
ATOM 822 N N . LEU A 1 116 ? -18.620 0.854 19.157 1.00 94.19 116 LEU A N 1
ATOM 823 C CA . LEU A 1 116 ? -17.184 1.064 19.371 1.00 94.19 116 LEU A CA 1
ATOM 824 C C . LEU A 1 116 ? -16.334 -0.034 18.715 1.00 94.19 116 LEU A C 1
ATOM 826 O O . LEU A 1 116 ? -15.268 0.257 18.175 1.00 94.19 116 LEU A O 1
ATOM 830 N N . ARG A 1 117 ? -16.796 -1.290 18.727 1.00 95.06 117 ARG A N 1
ATOM 831 C CA . ARG A 1 117 ? -16.118 -2.392 18.024 1.00 95.06 117 ARG A CA 1
ATOM 832 C C . ARG A 1 117 ? -16.148 -2.211 16.513 1.00 95.06 117 ARG A C 1
ATOM 834 O O . ARG A 1 117 ? -15.117 -2.381 15.873 1.00 95.06 117 ARG A O 1
ATOM 841 N N . HIS A 1 118 ? -17.291 -1.810 15.963 1.00 95.31 118 HIS A N 1
ATOM 842 C CA . HIS A 1 118 ? -17.401 -1.508 14.540 1.00 95.31 118 HIS A CA 1
ATOM 843 C C . HIS A 1 118 ? -16.434 -0.390 14.117 1.00 95.31 118 HIS A C 1
ATOM 845 O O . HIS A 1 118 ? -15.774 -0.477 13.081 1.00 95.31 118 HIS A O 1
ATOM 851 N N . GLU A 1 119 ? -16.290 0.638 14.953 1.00 94.62 119 GLU A N 1
ATOM 852 C CA . GLU A 1 119 ? -15.336 1.721 14.724 1.00 94.62 119 GL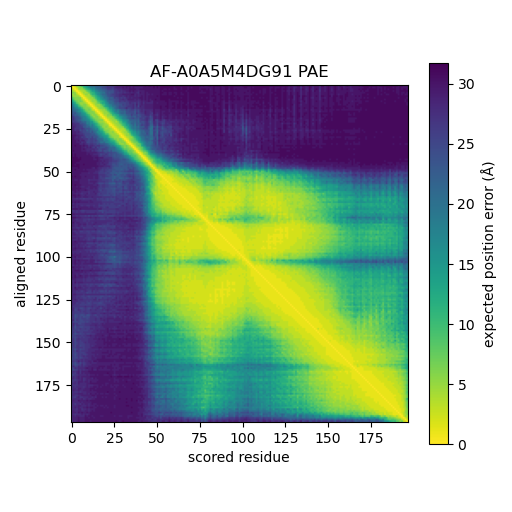U A CA 1
ATOM 853 C C . GLU A 1 119 ? -13.873 1.254 14.769 1.00 94.62 119 GLU A C 1
ATOM 855 O O . GLU A 1 119 ? -13.057 1.701 13.959 1.00 94.62 119 GLU A O 1
ATOM 860 N N . ILE A 1 120 ? -13.534 0.312 15.655 1.00 96.06 120 ILE A N 1
ATOM 861 C CA . ILE A 1 120 ? -12.208 -0.324 15.670 1.00 96.06 120 ILE A CA 1
ATOM 862 C C . ILE A 1 120 ? -11.960 -1.075 14.358 1.00 96.06 1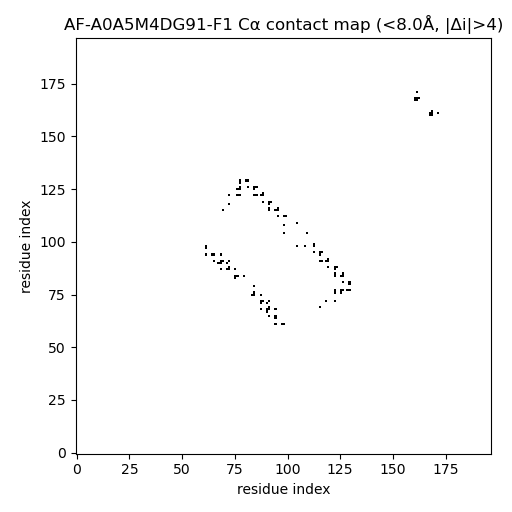20 ILE A C 1
ATOM 864 O O . ILE A 1 120 ? -10.907 -0.874 13.753 1.00 96.06 120 ILE A O 1
ATOM 868 N N . ASP A 1 121 ? -12.926 -1.865 13.880 1.00 95.62 121 ASP A N 1
ATOM 869 C CA . ASP A 1 121 ? -12.798 -2.618 12.624 1.00 95.62 121 ASP A CA 1
ATOM 870 C C . ASP A 1 121 ? -12.580 -1.683 11.421 1.00 95.62 121 ASP A C 1
ATOM 872 O O . ASP A 1 121 ? -11.734 -1.939 10.556 1.00 95.62 121 ASP A O 1
ATOM 876 N N . ARG A 1 122 ? -13.291 -0.547 11.385 1.00 95.38 122 ARG A N 1
ATOM 877 C CA . ARG A 1 122 ? -13.107 0.501 10.368 1.00 95.38 122 ARG A CA 1
ATOM 878 C C . ARG A 1 122 ? -11.684 1.065 10.390 1.00 95.38 122 ARG A C 1
ATOM 880 O O . ARG A 1 122 ? -11.074 1.243 9.331 1.00 95.38 122 ARG A O 1
ATOM 887 N N . ILE A 1 123 ? -11.152 1.361 11.575 1.00 95.94 123 ILE A N 1
ATOM 888 C CA . ILE A 1 123 ? -9.791 1.893 11.728 1.00 95.94 123 ILE A CA 1
ATOM 889 C C . ILE A 1 123 ? -8.740 0.832 11.388 1.00 95.94 123 ILE A C 1
ATOM 891 O O . ILE A 1 123 ? -7.729 1.162 10.767 1.00 95.94 123 ILE A O 1
ATOM 895 N N . ASP A 1 124 ? -8.980 -0.436 11.712 1.00 96.00 124 ASP A N 1
ATOM 896 C CA . ASP A 1 124 ? -8.091 -1.539 11.344 1.00 96.00 124 ASP A CA 1
ATOM 897 C C . ASP A 1 124 ? -7.995 -1.730 9.834 1.00 96.00 124 ASP A C 1
ATOM 899 O O . ASP A 1 124 ? -6.891 -1.852 9.293 1.00 96.00 124 ASP A O 1
ATOM 903 N N . ALA A 1 125 ? -9.121 -1.643 9.125 1.00 95.12 125 ALA A N 1
ATOM 904 C CA . ALA A 1 125 ? -9.115 -1.622 7.668 1.00 95.12 125 ALA A CA 1
ATOM 905 C C . ALA A 1 125 ? -8.298 -0.434 7.122 1.00 95.12 125 ALA A C 1
ATOM 907 O O . ALA A 1 125 ? -7.525 -0.590 6.174 1.00 95.12 125 ALA A O 1
ATOM 908 N N . ALA A 1 126 ? -8.412 0.748 7.737 1.00 94.81 126 ALA A N 1
ATOM 909 C CA . ALA A 1 126 ? -7.639 1.924 7.341 1.00 94.81 126 ALA A CA 1
ATOM 910 C C . ALA A 1 126 ? -6.128 1.759 7.585 1.00 94.81 126 ALA A C 1
ATOM 912 O O . ALA A 1 126 ? -5.326 2.126 6.723 1.00 94.81 126 ALA A O 1
ATOM 913 N N . LEU A 1 127 ? -5.728 1.183 8.721 1.00 96.00 127 LEU A N 1
ATOM 914 C CA . LEU A 1 127 ? -4.329 0.875 9.031 1.00 96.00 127 LEU A CA 1
ATOM 915 C C . LEU A 1 127 ? -3.739 -0.119 8.027 1.00 96.00 127 LEU A C 1
ATOM 917 O O . LEU A 1 127 ? -2.647 0.115 7.509 1.00 96.00 127 LEU A O 1
ATOM 921 N N . LEU A 1 128 ? -4.490 -1.167 7.684 1.00 95.25 128 LEU A N 1
ATOM 922 C CA . LEU A 1 128 ? -4.085 -2.154 6.686 1.00 95.25 128 LEU A CA 1
ATOM 923 C C . LEU A 1 128 ? -3.894 -1.514 5.302 1.00 95.25 128 LEU A C 1
ATOM 925 O O . LEU A 1 128 ? -2.913 -1.793 4.613 1.00 95.25 128 LEU A O 1
ATOM 929 N N . VAL A 1 129 ? -4.771 -0.587 4.906 1.00 94.75 129 VAL A N 1
ATOM 930 C CA . VAL A 1 129 ? -4.599 0.185 3.663 1.00 94.75 129 VAL A CA 1
ATOM 931 C C . VAL A 1 129 ? -3.318 1.028 3.694 1.00 94.75 129 VAL A C 1
ATOM 933 O O . VAL A 1 129 ? -2.603 1.094 2.689 1.00 94.75 129 VAL A O 1
ATOM 936 N N . GLN A 1 130 ? -2.997 1.663 4.825 1.00 94.06 130 GLN A N 1
ATOM 937 C CA . GLN A 1 130 ? -1.762 2.443 4.963 1.00 94.06 130 GLN A CA 1
ATOM 938 C C . GLN A 1 130 ? -0.512 1.560 4.891 1.00 94.06 130 GLN A C 1
ATOM 940 O O . GLN A 1 130 ? 0.456 1.937 4.224 1.00 94.06 130 GLN A O 1
ATOM 945 N N . GLU A 1 131 ? -0.543 0.379 5.508 1.00 94.50 131 GLU A N 1
ATOM 946 C CA . GLU A 1 131 ? 0.544 -0.598 5.439 1.00 94.50 131 GLU A CA 1
ATOM 947 C C . GLU A 1 131 ? 0.772 -1.076 4.002 1.00 94.50 131 GLU A C 1
ATOM 949 O O . GLU A 1 131 ? 1.888 -0.980 3.486 1.00 94.50 131 GLU A O 1
ATOM 954 N N . ILE A 1 132 ? -0.294 -1.493 3.313 1.00 94.31 132 ILE A N 1
ATOM 955 C CA . ILE A 1 132 ? -0.235 -1.892 1.903 1.00 94.31 132 ILE A CA 1
ATOM 956 C C . ILE A 1 132 ? 0.367 -0.755 1.071 1.00 94.31 132 ILE A C 1
ATOM 958 O O . ILE A 1 132 ? 1.315 -0.961 0.314 1.00 94.31 132 ILE A O 1
ATOM 962 N N . LYS A 1 133 ? -0.109 0.482 1.248 1.00 93.56 133 LYS A N 1
ATOM 963 C CA . LYS A 1 133 ? 0.415 1.652 0.529 1.00 93.56 133 LYS A CA 1
ATOM 964 C C . LYS A 1 133 ? 1.905 1.897 0.799 1.00 93.56 133 LYS A C 1
ATOM 966 O O . LYS A 1 133 ? 2.601 2.392 -0.091 1.00 93.56 133 LYS A O 1
ATOM 971 N N . ALA A 1 134 ? 2.396 1.615 2.003 1.00 92.88 134 ALA A N 1
ATOM 9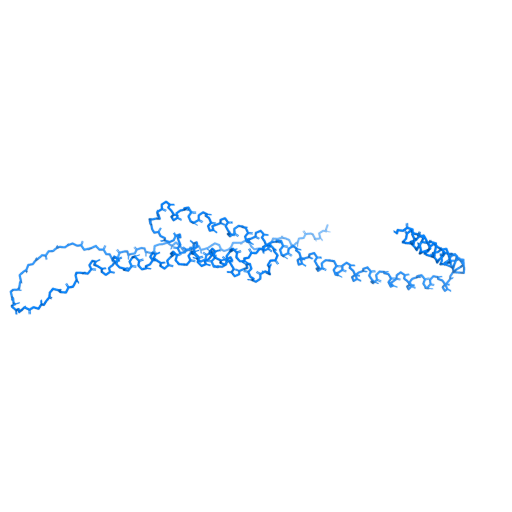72 C CA . ALA A 1 134 ? 3.815 1.726 2.332 1.00 92.88 134 ALA A CA 1
ATOM 973 C C . ALA A 1 134 ? 4.636 0.634 1.629 1.00 92.88 134 ALA A C 1
ATOM 975 O O . ALA A 1 134 ? 5.631 0.950 0.977 1.00 92.88 134 ALA A O 1
ATOM 976 N N . GLN A 1 135 ? 4.175 -0.619 1.667 1.00 95.69 135 GLN A N 1
ATOM 977 C CA . GLN A 1 135 ? 4.818 -1.741 0.976 1.00 95.69 135 GLN A CA 1
ATOM 978 C C . GLN A 1 135 ? 4.907 -1.501 -0.540 1.00 95.69 135 GLN A C 1
ATOM 980 O O . GLN A 1 135 ? 5.970 -1.679 -1.135 1.00 95.69 135 GLN A O 1
ATOM 985 N N . TRP A 1 136 ? 3.829 -1.0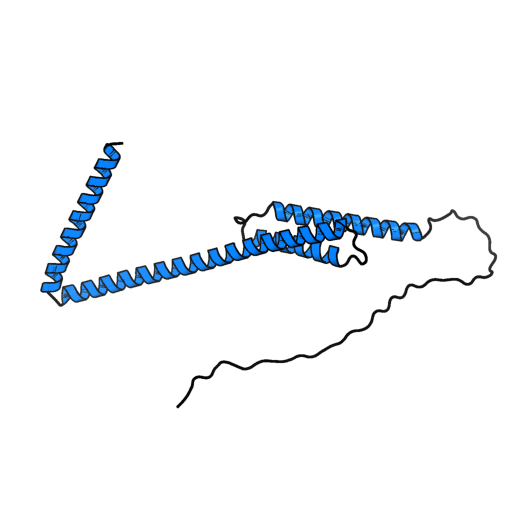09 -1.162 1.00 96.19 136 TRP A N 1
ATOM 986 C CA . TRP A 1 136 ? 3.826 -0.662 -2.588 1.00 96.19 136 TRP A CA 1
ATOM 987 C C . TRP A 1 136 ? 4.817 0.447 -2.932 1.00 96.19 136 TRP A C 1
ATOM 989 O O . TRP A 1 136 ? 5.481 0.362 -3.961 1.00 96.19 136 TRP A O 1
ATOM 999 N N . ARG A 1 137 ? 4.957 1.476 -2.086 1.00 95.94 137 ARG A N 1
ATOM 1000 C CA . ARG A 1 137 ? 5.950 2.538 -2.314 1.00 95.94 137 ARG A CA 1
ATOM 1001 C C . ARG A 1 137 ? 7.368 1.978 -2.332 1.00 95.94 137 ARG A C 1
ATOM 1003 O O . ARG A 1 137 ? 8.107 2.261 -3.269 1.00 95.94 137 ARG A O 1
ATOM 1010 N N . VAL A 1 138 ? 7.710 1.129 -1.363 1.00 96.75 138 VAL A N 1
ATOM 1011 C CA . VAL A 1 138 ? 9.027 0.477 -1.309 1.00 96.75 138 VAL A CA 1
ATOM 1012 C C . VAL A 1 138 ? 9.255 -0.392 -2.546 1.00 96.75 138 VAL A C 1
ATOM 1014 O O . VAL A 1 138 ? 10.278 -0.254 -3.215 1.00 96.75 138 VAL A O 1
ATOM 1017 N N . ALA A 1 139 ? 8.283 -1.231 -2.912 1.00 95.56 139 ALA A N 1
ATOM 1018 C CA . ALA A 1 139 ? 8.384 -2.093 -4.087 1.00 95.56 139 ALA A CA 1
ATOM 1019 C C . ALA A 1 139 ? 8.562 -1.294 -5.391 1.00 95.56 139 ALA A C 1
ATOM 1021 O O . ALA A 1 139 ? 9.371 -1.667 -6.242 1.00 95.56 139 ALA A O 1
ATOM 1022 N N . LEU A 1 140 ? 7.849 -0.173 -5.543 1.00 96.56 140 LEU A N 1
ATOM 1023 C CA . LEU A 1 140 ? 7.983 0.716 -6.698 1.00 96.56 140 LEU A CA 1
ATOM 1024 C C . LEU A 1 140 ? 9.355 1.392 -6.744 1.00 96.56 140 LEU A C 1
ATOM 1026 O O . LEU A 1 140 ? 9.963 1.470 -7.810 1.00 96.56 140 LEU A O 1
ATOM 1030 N N . GLU A 1 141 ? 9.873 1.853 -5.607 1.00 96.06 141 GLU A N 1
ATOM 1031 C CA . GLU A 1 141 ? 11.209 2.444 -5.530 1.00 96.06 141 GLU A CA 1
ATOM 1032 C C . GLU A 1 141 ? 12.306 1.430 -5.857 1.00 96.06 141 GLU A C 1
ATOM 1034 O O . GLU A 1 141 ? 13.238 1.739 -6.603 1.00 96.06 141 GLU A O 1
ATOM 1039 N N . GLU A 1 142 ? 12.201 0.210 -5.335 1.00 95.25 142 GLU A N 1
ATOM 1040 C CA . GLU A 1 142 ? 13.122 -0.873 -5.669 1.00 95.25 142 GLU A CA 1
ATOM 1041 C C . GLU A 1 142 ? 13.036 -1.260 -7.145 1.00 95.25 142 GLU A C 1
ATOM 1043 O O . GLU A 1 142 ? 14.071 -1.396 -7.802 1.00 95.25 142 GLU A O 1
ATOM 1048 N N . GLY A 1 143 ? 11.823 -1.385 -7.687 1.00 93.75 143 GLY A N 1
ATOM 1049 C CA . GLY A 1 143 ? 11.593 -1.639 -9.107 1.00 93.75 143 GLY A CA 1
ATOM 1050 C C . GLY A 1 143 ? 12.222 -0.556 -9.982 1.00 93.75 143 GLY A C 1
ATOM 1051 O O . GLY A 1 143 ? 12.965 -0.867 -10.912 1.00 93.75 143 GLY A O 1
ATOM 1052 N N . ALA A 1 144 ? 12.026 0.718 -9.632 1.00 93.56 144 ALA A N 1
ATOM 1053 C CA . ALA A 1 144 ? 12.626 1.847 -10.336 1.00 93.56 144 ALA A CA 1
ATOM 1054 C C . ALA A 1 144 ? 14.162 1.840 -10.253 1.00 93.56 144 ALA A C 1
ATOM 1056 O O . ALA A 1 144 ? 14.834 2.119 -11.248 1.00 93.56 144 ALA A O 1
ATOM 1057 N N . LYS A 1 145 ? 14.741 1.499 -9.094 1.00 94.25 145 LYS A N 1
ATOM 1058 C CA . LYS A 1 145 ? 16.198 1.358 -8.929 1.00 94.25 145 LYS A CA 1
ATOM 1059 C C . LYS A 1 145 ? 16.750 0.241 -9.816 1.00 94.25 145 LYS A C 1
ATOM 1061 O O . LYS A 1 145 ? 17.692 0.485 -10.567 1.00 94.25 145 LYS A O 1
ATOM 1066 N N . ARG A 1 146 ? 16.143 -0.950 -9.777 1.00 93.12 146 ARG A N 1
ATOM 1067 C CA . ARG A 1 146 ? 16.546 -2.100 -10.606 1.00 93.12 146 ARG A CA 1
ATOM 1068 C C . ARG A 1 146 ? 16.423 -1.787 -12.093 1.00 93.12 146 ARG A C 1
ATOM 1070 O O . ARG A 1 146 ? 17.341 -2.084 -12.847 1.00 93.12 146 ARG A O 1
ATOM 1077 N N . TYR A 1 147 ? 15.345 -1.119 -12.498 1.00 93.25 147 TYR A N 1
ATOM 1078 C CA . TYR A 1 147 ? 15.152 -0.676 -13.875 1.00 93.25 147 TYR A CA 1
ATOM 1079 C C . TYR A 1 147 ? 16.266 0.273 -14.339 1.00 93.25 147 TYR A C 1
ATOM 1081 O O . TYR A 1 147 ? 16.857 0.061 -15.395 1.00 93.25 147 TYR A O 1
ATOM 1089 N N . ARG A 1 148 ? 16.625 1.281 -13.531 1.00 93.38 148 ARG A N 1
ATOM 1090 C CA . ARG A 1 148 ? 17.729 2.206 -13.857 1.00 93.38 148 ARG A CA 1
ATOM 1091 C C . ARG A 1 148 ? 19.079 1.498 -13.972 1.00 93.38 148 ARG A C 1
ATOM 1093 O O . ARG A 1 148 ? 19.868 1.865 -14.838 1.00 93.38 148 ARG A O 1
ATOM 1100 N N . ILE A 1 149 ? 19.347 0.517 -13.108 1.00 92.81 149 ILE A N 1
ATOM 1101 C CA . ILE A 1 149 ? 20.563 -0.306 -13.186 1.00 92.81 149 ILE A CA 1
ATOM 1102 C C . ILE A 1 149 ? 20.554 -1.111 -14.489 1.00 92.81 149 ILE A C 1
ATOM 1104 O O . ILE A 1 149 ? 21.488 -0.990 -15.269 1.00 92.81 149 ILE A O 1
ATOM 1108 N N . GLY A 1 150 ? 19.457 -1.812 -14.792 1.00 94.50 150 GLY A N 1
ATOM 1109 C CA . GLY A 1 150 ? 19.327 -2.582 -16.030 1.00 94.50 150 GLY A CA 1
ATOM 1110 C C . GLY A 1 150 ? 19.498 -1.736 -17.296 1.00 94.50 150 GLY A C 1
ATOM 1111 O O . GLY A 1 150 ? 20.158 -2.170 -18.235 1.00 94.50 150 GLY A O 1
ATOM 1112 N N . LEU A 1 151 ? 18.983 -0.500 -17.314 1.00 94.50 151 LEU A N 1
ATOM 1113 C CA . LEU A 1 151 ? 19.222 0.434 -18.421 1.00 94.50 151 LEU A CA 1
ATOM 1114 C C . LEU A 1 151 ? 20.698 0.824 -18.558 1.00 94.50 151 LEU A C 1
ATOM 1116 O O . LEU A 1 151 ? 21.199 0.930 -19.677 1.00 94.50 151 LEU A O 1
ATOM 1120 N N . ARG A 1 152 ? 21.398 1.046 -17.440 1.00 94.50 152 ARG A N 1
ATOM 1121 C CA . ARG A 1 152 ? 22.832 1.362 -17.449 1.00 94.50 152 ARG A CA 1
ATOM 1122 C C . ARG A 1 152 ? 23.648 0.178 -17.961 1.00 94.50 152 ARG A C 1
ATOM 1124 O O . ARG A 1 152 ? 24.495 0.371 -18.829 1.00 94.50 152 ARG A O 1
ATOM 1131 N N . ASP A 1 153 ? 23.356 -1.020 -17.472 1.00 95.50 153 ASP A N 1
ATOM 1132 C CA . ASP A 1 153 ? 24.051 -2.244 -17.866 1.00 95.50 153 ASP A CA 1
ATOM 1133 C C . ASP A 1 153 ? 23.821 -2.546 -19.353 1.00 95.50 153 ASP A C 1
ATOM 1135 O O . ASP A 1 153 ? 24.759 -2.871 -20.081 1.00 95.50 153 ASP A O 1
ATOM 1139 N N . LEU A 1 154 ? 22.588 -2.353 -19.839 1.00 93.62 154 LEU A N 1
ATOM 1140 C CA . LEU A 1 154 ? 22.256 -2.478 -21.257 1.00 93.62 154 LEU A CA 1
ATOM 1141 C C . LEU A 1 154 ? 23.003 -1.443 -22.104 1.00 93.62 154 LEU A C 1
ATOM 1143 O O . LEU A 1 154 ? 23.533 -1.792 -23.157 1.00 93.62 154 LEU A O 1
ATOM 1147 N N . ALA A 1 155 ? 23.087 -0.187 -21.655 1.00 93.25 155 ALA A N 1
ATOM 1148 C CA . ALA A 1 155 ? 23.843 0.849 -22.357 1.00 93.25 155 ALA A CA 1
ATOM 1149 C C . ALA A 1 155 ? 25.344 0.518 -22.424 1.00 93.25 155 ALA A C 1
ATOM 1151 O O . ALA A 1 155 ? 25.973 0.701 -23.467 1.00 93.25 155 ALA A O 1
ATOM 1152 N N . GLU A 1 156 ? 25.918 -0.017 -21.344 1.00 95.44 156 GLU A N 1
ATOM 1153 C CA . GLU A 1 156 ? 27.316 -0.444 -21.314 1.00 95.44 156 GLU A CA 1
ATOM 1154 C C . GLU A 1 156 ? 27.565 -1.657 -22.223 1.00 95.44 156 GLU A C 1
ATOM 1156 O O . GLU A 1 156 ? 28.541 -1.676 -22.977 1.00 95.44 156 GLU A O 1
ATOM 1161 N N . ALA A 1 157 ? 26.669 -2.646 -22.211 1.00 93.62 157 ALA A N 1
ATOM 1162 C CA . ALA A 1 157 ? 26.736 -3.798 -23.104 1.00 93.62 157 ALA A CA 1
ATOM 1163 C C . ALA A 1 157 ? 26.617 -3.377 -24.578 1.00 93.62 157 ALA A C 1
ATOM 1165 O O . ALA A 1 157 ? 27.427 -3.801 -25.404 1.00 93.62 157 ALA A O 1
ATOM 1166 N N . ARG A 1 158 ? 25.673 -2.480 -24.898 1.00 93.94 158 ARG A N 1
ATOM 1167 C CA . ARG A 1 158 ? 25.504 -1.887 -26.234 1.00 93.94 158 ARG A CA 1
ATOM 1168 C C . ARG A 1 158 ? 26.775 -1.162 -26.670 1.00 93.94 158 ARG A C 1
ATOM 1170 O O . ARG A 1 158 ? 27.237 -1.383 -27.785 1.00 93.94 158 ARG A O 1
ATOM 1177 N N . LYS A 1 159 ? 27.399 -0.371 -25.788 1.00 94.56 159 LYS A N 1
ATOM 1178 C CA . LYS A 1 159 ? 28.680 0.300 -26.064 1.00 94.56 159 LYS A CA 1
ATOM 1179 C C . LYS A 1 159 ? 29.792 -0.703 -26.390 1.00 94.56 159 LYS A C 1
ATOM 1181 O O . LYS A 1 159 ? 30.430 -0.574 -27.431 1.00 94.56 159 LYS A O 1
ATOM 1186 N N . LYS A 1 160 ? 29.980 -1.728 -25.552 1.00 94.88 160 LYS A N 1
ATOM 1187 C CA . LYS A 1 160 ? 30.986 -2.782 -25.780 1.00 94.88 160 LYS A CA 1
ATOM 1188 C C . LYS A 1 160 ? 30.747 -3.526 -27.094 1.00 94.88 160 LYS A C 1
ATOM 1190 O O . LYS A 1 160 ? 31.703 -3.870 -27.779 1.00 94.88 160 LYS A O 1
ATOM 1195 N N . LEU A 1 161 ? 29.489 -3.772 -27.460 1.00 94.56 161 LEU A N 1
ATOM 1196 C CA . LEU A 1 161 ? 29.157 -4.437 -28.718 1.00 94.56 161 LEU A CA 1
ATOM 1197 C C . LEU A 1 161 ? 29.451 -3.537 -29.929 1.00 94.56 161 LEU A C 1
ATOM 1199 O O . LEU A 1 161 ? 30.074 -4.002 -30.877 1.00 94.56 161 LEU A O 1
ATOM 1203 N N . ARG A 1 162 ? 29.131 -2.235 -29.862 1.00 94.50 162 ARG A N 1
ATOM 1204 C CA . ARG A 1 162 ? 29.508 -1.249 -30.900 1.00 94.50 162 ARG A CA 1
ATOM 1205 C C . ARG A 1 162 ? 31.015 -1.139 -31.114 1.00 94.50 162 ARG A C 1
ATOM 1207 O O . ARG A 1 162 ? 31.450 -0.782 -32.208 1.00 94.50 162 ARG A O 1
ATOM 1214 N N . GLU A 1 163 ? 31.815 -1.350 -30.075 1.00 94.44 163 GLU A N 1
ATOM 1215 C CA . GLU A 1 163 ? 33.280 -1.332 -30.169 1.00 94.44 163 GLU A CA 1
ATOM 1216 C C . GLU A 1 163 ? 33.829 -2.581 -30.872 1.00 94.44 163 GLU A C 1
ATOM 1218 O O . GLU A 1 163 ? 34.878 -2.499 -31.504 1.00 94.44 163 GLU A O 1
ATOM 1223 N N . ARG A 1 164 ? 33.121 -3.715 -30.791 1.00 94.88 164 ARG A N 1
ATOM 1224 C CA . ARG A 1 164 ? 33.599 -5.026 -31.262 1.00 94.88 164 ARG A CA 1
ATOM 1225 C C . ARG A 1 164 ? 33.014 -5.462 -32.604 1.00 94.88 164 ARG A C 1
ATOM 1227 O O . ARG A 1 164 ? 33.646 -6.265 -33.280 1.00 94.88 164 ARG A O 1
ATOM 1234 N N . ASP A 1 165 ? 31.838 -4.961 -32.973 1.00 95.62 165 ASP A N 1
ATOM 1235 C CA . ASP A 1 165 ? 31.120 -5.350 -34.186 1.00 95.62 165 ASP A CA 1
ATOM 1236 C C . ASP A 1 165 ? 30.704 -4.111 -34.998 1.00 95.62 165 ASP A C 1
ATOM 1238 O O . ASP A 1 165 ? 29.876 -3.293 -34.581 1.00 95.62 165 ASP A O 1
ATOM 1242 N N . GLU A 1 166 ? 31.311 -3.970 -36.177 1.00 93.38 166 GLU A N 1
ATOM 1243 C CA . GLU A 1 166 ? 31.085 -2.864 -37.111 1.00 93.38 166 GLU A CA 1
ATOM 1244 C C . GLU A 1 166 ? 29.693 -2.921 -37.764 1.00 93.38 166 GLU A C 1
ATOM 1246 O O . GLU A 1 166 ? 29.065 -1.884 -37.987 1.00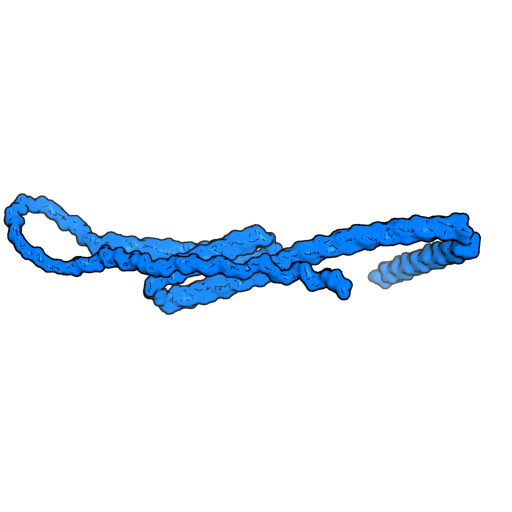 93.38 166 GLU A O 1
ATOM 1251 N N . THR A 1 167 ? 29.165 -4.127 -37.993 1.00 94.56 167 THR A N 1
ATOM 1252 C CA . THR A 1 167 ? 27.812 -4.331 -38.533 1.00 94.56 167 THR A CA 1
ATO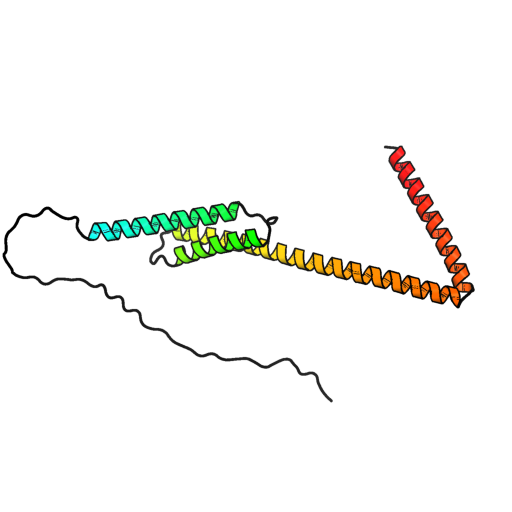M 1253 C C . THR A 1 167 ? 26.775 -3.907 -37.504 1.00 94.56 167 THR A C 1
ATOM 1255 O O . THR A 1 167 ? 25.838 -3.172 -37.824 1.00 94.56 167 THR A O 1
ATOM 1258 N N . PHE A 1 168 ? 26.972 -4.308 -36.244 1.00 94.75 168 PHE A N 1
ATOM 1259 C CA . PHE A 1 168 ? 26.130 -3.858 -35.143 1.00 94.75 168 PHE A CA 1
ATOM 1260 C C . PHE A 1 168 ? 26.161 -2.335 -35.015 1.00 94.75 168 PHE A C 1
ATOM 1262 O O . PHE A 1 168 ? 25.106 -1.718 -34.929 1.00 94.75 168 PHE A O 1
ATOM 1269 N N . ARG A 1 169 ? 27.347 -1.710 -35.063 1.00 94.88 169 ARG A N 1
ATOM 1270 C CA . ARG A 1 169 ? 27.486 -0.246 -35.001 1.00 94.88 169 ARG A CA 1
ATOM 1271 C C . ARG A 1 169 ? 26.663 0.460 -36.083 1.00 94.88 169 ARG A C 1
ATOM 1273 O O . ARG A 1 169 ? 25.938 1.396 -35.759 1.00 94.88 169 ARG A O 1
ATOM 1280 N N . ALA A 1 170 ? 26.750 0.002 -37.332 1.00 95.25 170 ALA A N 1
ATOM 1281 C CA . ALA A 1 170 ? 26.013 0.597 -38.444 1.00 95.25 170 ALA A CA 1
ATOM 1282 C C . ALA A 1 170 ? 24.487 0.489 -38.260 1.00 95.25 170 ALA A C 1
ATOM 1284 O O . ALA A 1 170 ? 23.769 1.470 -38.458 1.00 95.25 170 ALA A O 1
ATOM 1285 N N . LEU A 1 171 ? 23.990 -0.676 -37.831 1.00 94.50 171 LEU A N 1
ATOM 1286 C CA . LEU A 1 171 ? 22.566 -0.875 -37.527 1.00 94.50 171 LEU A CA 1
ATOM 1287 C C . LEU A 1 171 ? 22.110 -0.025 -36.332 1.00 94.50 171 LEU A C 1
ATOM 1289 O O . LEU A 1 171 ? 21.011 0.529 -36.339 1.00 94.50 171 LEU A O 1
ATOM 1293 N N . ASP A 1 172 ? 22.966 0.124 -35.325 1.00 93.75 172 ASP A N 1
ATOM 1294 C CA . ASP A 1 172 ? 22.693 0.909 -34.125 1.00 93.75 172 ASP A CA 1
ATOM 1295 C C . ASP A 1 172 ? 22.551 2.412 -34.415 1.00 93.75 172 ASP A C 1
ATOM 1297 O O . ASP A 1 172 ? 21.721 3.101 -33.812 1.00 93.75 172 ASP A O 1
ATOM 1301 N N . ASP A 1 173 ? 23.328 2.919 -35.374 1.00 94.69 173 ASP A N 1
ATOM 1302 C CA . ASP A 1 173 ? 23.230 4.295 -35.864 1.00 94.69 173 ASP A CA 1
ATOM 1303 C C . ASP A 1 173 ? 21.959 4.528 -36.682 1.00 94.69 173 ASP A C 1
ATOM 1305 O O . ASP A 1 173 ? 21.296 5.555 -36.510 1.00 94.69 173 ASP A O 1
ATOM 1309 N N . GLN A 1 174 ? 21.568 3.558 -37.513 1.00 95.81 174 GLN A N 1
ATOM 1310 C CA . GLN A 1 174 ? 20.305 3.610 -38.253 1.00 95.81 174 GLN A CA 1
ATOM 1311 C C . GLN A 1 174 ? 19.099 3.615 -37.309 1.00 95.81 174 GLN A C 1
ATOM 1313 O O . GLN A 1 174 ? 18.196 4.438 -37.475 1.00 95.81 174 GLN A O 1
ATOM 1318 N N . LEU A 1 175 ? 19.108 2.755 -36.285 1.00 93.81 175 LEU A N 1
ATOM 1319 C CA . LEU A 1 175 ? 18.068 2.732 -35.257 1.00 93.81 175 LEU A CA 1
ATOM 1320 C C . LEU A 1 175 ? 17.986 4.080 -34.528 1.00 93.81 175 LEU A C 1
ATOM 1322 O O . LEU A 1 175 ? 16.909 4.663 -34.427 1.00 93.81 175 LEU A O 1
ATOM 1326 N N . SER A 1 176 ? 19.130 4.622 -34.103 1.00 93.94 176 SER A N 1
ATOM 1327 C CA . SER A 1 176 ? 19.199 5.924 -33.425 1.00 93.94 176 SER A CA 1
ATOM 1328 C C . SER A 1 176 ? 18.653 7.070 -34.290 1.00 93.94 176 SER A C 1
ATOM 1330 O O . SER A 1 176 ? 18.002 7.988 -33.787 1.00 93.94 176 SER A O 1
ATOM 1332 N N . ALA A 1 177 ? 18.914 7.044 -35.600 1.00 96.06 177 ALA A N 1
ATOM 1333 C CA . ALA A 1 177 ? 18.373 8.023 -36.537 1.00 96.06 177 ALA A CA 1
ATOM 1334 C C . ALA A 1 177 ? 16.847 7.890 -36.689 1.00 96.06 177 ALA A C 1
ATOM 1336 O O . ALA A 1 177 ? 16.140 8.902 -36.677 1.00 96.06 177 ALA A O 1
ATOM 1337 N N . ALA A 1 178 ? 16.337 6.658 -36.779 1.00 95.75 178 ALA A N 1
ATOM 1338 C CA . ALA A 1 178 ? 14.908 6.377 -36.878 1.00 95.75 178 ALA A CA 1
ATOM 1339 C C . ALA A 1 178 ? 14.141 6.801 -35.613 1.00 95.75 178 ALA A C 1
ATOM 1341 O O . ALA A 1 178 ? 13.099 7.447 -35.720 1.00 95.75 178 ALA A O 1
ATOM 1342 N N . GLU A 1 179 ? 14.680 6.524 -34.422 1.00 95.25 179 GLU A N 1
ATOM 1343 C CA . GLU A 1 179 ? 14.092 6.942 -33.140 1.00 95.25 179 GLU A CA 1
ATOM 1344 C C . GLU A 1 179 ? 13.965 8.469 -33.045 1.00 95.25 179 GLU A C 1
ATOM 1346 O O . GLU A 1 179 ? 12.902 8.991 -32.703 1.00 95.25 179 GLU A O 1
ATOM 1351 N N . ARG A 1 180 ? 15.012 9.215 -33.428 1.00 96.12 180 ARG A N 1
ATOM 1352 C CA . ARG A 1 180 ? 14.958 10.688 -33.471 1.00 96.12 180 ARG A CA 1
ATOM 1353 C C . ARG A 1 180 ? 13.919 11.196 -34.464 1.00 96.12 180 ARG A C 1
ATOM 1355 O O . ARG A 1 180 ? 13.216 12.162 -34.174 1.00 96.12 180 ARG A O 1
ATOM 1362 N N . ALA A 1 181 ? 13.829 10.579 -35.641 1.00 96.56 181 ALA A N 1
ATOM 1363 C CA . ALA A 1 181 ? 12.838 10.954 -36.644 1.00 96.56 181 ALA A CA 1
ATOM 1364 C C . ALA A 1 181 ? 11.408 10.725 -36.129 1.00 96.56 181 ALA A C 1
ATOM 1366 O O . ALA A 1 181 ? 10.549 11.592 -36.304 1.00 96.56 181 ALA A O 1
ATOM 1367 N N . TYR A 1 182 ? 11.176 9.603 -35.445 1.00 96.62 182 TYR A N 1
ATOM 1368 C CA . TYR A 1 182 ? 9.897 9.278 -34.826 1.00 96.62 182 TYR A CA 1
ATOM 1369 C C . TYR A 1 182 ? 9.510 10.272 -33.722 1.00 96.62 182 TYR A C 1
ATOM 1371 O O . TYR A 1 182 ? 8.413 10.828 -33.769 1.00 96.62 182 TYR A O 1
ATOM 1379 N N . GLU A 1 183 ? 10.405 10.570 -32.774 1.00 95.94 183 GLU A N 1
ATOM 1380 C CA . GLU A 1 183 ? 10.110 11.535 -31.703 1.00 95.94 183 GLU A CA 1
ATOM 1381 C C . GLU A 1 183 ? 9.853 12.943 -32.257 1.00 95.94 183 GLU A C 1
ATOM 1383 O O . GLU A 1 183 ? 8.912 13.619 -31.841 1.00 95.94 183 GLU A O 1
ATOM 1388 N N . ASN A 1 184 ? 10.600 13.364 -33.280 1.00 95.75 184 ASN A N 1
ATOM 1389 C CA . ASN A 1 184 ? 10.331 14.624 -33.971 1.00 95.75 184 ASN A CA 1
ATOM 1390 C C . ASN A 1 184 ? 8.948 14.639 -34.641 1.00 95.75 184 ASN A C 1
ATOM 1392 O O . ASN A 1 184 ? 8.249 15.653 -34.591 1.00 95.75 184 ASN A O 1
ATOM 1396 N N . ALA A 1 185 ? 8.533 13.537 -35.271 1.00 95.62 185 ALA A N 1
ATOM 1397 C CA . ALA A 1 185 ? 7.207 13.422 -35.875 1.00 95.62 185 ALA A CA 1
ATOM 1398 C C . ALA A 1 185 ? 6.097 13.467 -34.815 1.00 95.62 185 ALA A C 1
ATOM 1400 O O . ALA A 1 185 ? 5.096 14.160 -34.999 1.00 95.62 185 ALA A O 1
ATOM 1401 N N . LYS A 1 186 ? 6.304 12.796 -33.680 1.00 96.00 186 LYS A N 1
ATOM 1402 C CA . LYS A 1 186 ? 5.386 12.801 -32.539 1.00 96.00 186 LYS A CA 1
ATOM 1403 C C . LYS A 1 186 ? 5.226 14.197 -31.934 1.00 96.00 186 LYS A C 1
ATOM 1405 O O . LYS A 1 186 ? 4.096 14.632 -31.732 1.00 96.00 186 LYS A O 1
ATOM 1410 N N . LEU A 1 187 ? 6.322 14.926 -31.711 1.00 94.38 187 LEU A N 1
ATOM 1411 C CA . LEU A 1 187 ? 6.281 16.306 -31.209 1.00 94.38 187 LEU A CA 1
ATOM 1412 C C . LEU A 1 187 ? 5.548 17.244 -32.175 1.00 94.38 187 LEU A C 1
ATOM 1414 O O . LEU A 1 187 ? 4.735 18.061 -31.750 1.00 94.38 187 LEU A O 1
ATOM 1418 N N . ARG A 1 188 ? 5.783 17.100 -33.485 1.00 94.44 188 ARG A N 1
ATOM 1419 C CA . ARG A 1 188 ? 5.058 17.866 -34.513 1.00 94.44 188 ARG A CA 1
ATOM 1420 C C . ARG A 1 188 ? 3.565 17.555 -34.515 1.00 94.44 188 ARG A C 1
ATOM 1422 O O . ARG A 1 188 ? 2.758 18.471 -34.649 1.00 94.44 188 ARG A O 1
ATOM 1429 N N . LEU A 1 189 ? 3.198 16.282 -34.364 1.00 94.31 189 LEU A N 1
ATOM 1430 C CA . LEU A 1 189 ? 1.802 15.871 -34.267 1.00 94.31 189 LEU A CA 1
ATOM 1431 C C . LEU A 1 189 ? 1.141 16.483 -33.029 1.00 94.31 189 LEU A C 1
ATOM 1433 O O . LEU A 1 189 ? 0.063 17.056 -33.147 1.00 94.31 189 LEU A O 1
ATOM 1437 N N . GLN A 1 190 ? 1.803 16.420 -31.873 1.00 93.81 190 GLN A N 1
ATOM 1438 C CA . GLN A 1 190 ? 1.297 17.004 -30.634 1.00 93.81 190 GLN A CA 1
ATOM 1439 C C . GLN A 1 190 ? 1.096 18.520 -30.763 1.00 93.81 190 GLN A C 1
ATOM 1441 O O . GLN A 1 190 ? -0.002 19.007 -30.507 1.00 93.81 190 GLN A O 1
ATOM 1446 N N . ALA A 1 191 ? 2.092 19.249 -31.272 1.00 90.88 191 ALA A N 1
ATOM 1447 C CA . ALA A 1 191 ? 1.977 20.687 -31.518 1.00 90.88 191 ALA A CA 1
ATOM 1448 C C . ALA A 1 191 ? 0.846 21.027 -32.508 1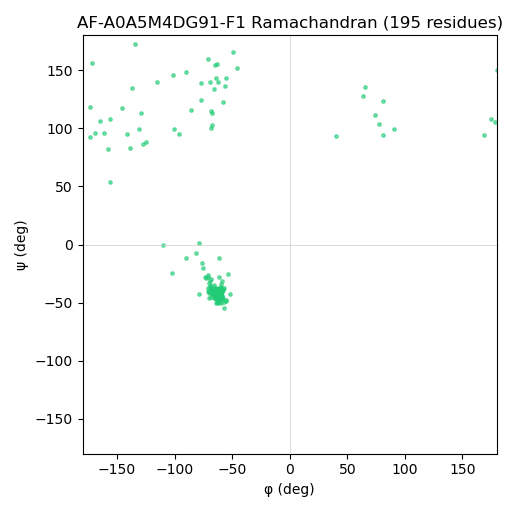.00 90.88 191 ALA A C 1
ATOM 1450 O O . ALA A 1 191 ? 0.147 22.025 -32.345 1.00 90.88 191 ALA A O 1
ATOM 1451 N N . SER A 1 192 ? 0.623 20.187 -33.526 1.00 91.31 192 SER A N 1
ATOM 1452 C CA . SER A 1 192 ? -0.482 20.379 -34.470 1.00 91.31 192 SER A CA 1
ATOM 1453 C C . SER A 1 192 ? -1.858 20.108 -33.859 1.00 91.31 192 SER A C 1
ATOM 1455 O O . SER A 1 192 ? -2.835 20.649 -34.376 1.00 91.31 192 SER A O 1
ATOM 1457 N N . LEU A 1 193 ? -1.961 19.241 -32.852 1.00 91.50 193 LEU A N 1
ATOM 1458 C CA . LEU A 1 193 ? -3.211 18.966 -32.142 1.00 91.50 193 LEU A CA 1
ATOM 1459 C C . LEU A 1 193 ? -3.518 20.074 -31.130 1.00 91.50 193 LEU A C 1
ATOM 1461 O O . LEU A 1 193 ? -4.652 20.535 -31.071 1.00 91.50 193 LEU A O 1
ATOM 1465 N N . GLU A 1 194 ? -2.508 20.542 -30.396 1.00 86.06 194 GLU A N 1
ATOM 1466 C CA . GLU A 1 194 ? -2.639 21.634 -29.423 1.00 86.06 194 GLU A CA 1
ATOM 1467 C C . GLU A 1 194 ? -2.927 22.985 -30.099 1.00 86.06 194 GLU A C 1
ATOM 1469 O O . GLU A 1 194 ? -3.718 23.764 -29.587 1.00 86.06 194 GLU A O 1
ATOM 1474 N N . GLY A 1 195 ? -2.364 23.251 -31.284 1.00 72.81 195 GLY A N 1
ATOM 1475 C CA . GLY A 1 195 ? -2.641 24.471 -32.059 1.00 72.81 195 GLY A CA 1
ATOM 1476 C C . GLY A 1 195 ? -3.964 24.476 -32.841 1.00 72.81 195 GLY A C 1
ATOM 1477 O O . GLY A 1 195 ? -4.226 25.429 -33.572 1.00 72.81 195 GLY A O 1
ATOM 1478 N N . LYS A 1 196 ? -4.768 23.408 -32.753 1.00 59.31 196 LYS A N 1
ATOM 1479 C CA . LYS A 1 196 ? -6.102 23.289 -33.378 1.00 59.31 196 LYS A CA 1
ATOM 1480 C C . LYS A 1 196 ? -7.255 23.312 -32.358 1.00 59.31 196 LYS A C 1
ATOM 1482 O O . LYS A 1 196 ? -8.404 23.193 -32.784 1.00 59.31 196 LYS A O 1
ATOM 1487 N N . ALA A 1 197 ? -6.953 23.421 -31.062 1.00 50.81 197 ALA A N 1
ATOM 1488 C CA . ALA A 1 197 ? -7.912 23.606 -29.968 1.00 50.81 197 ALA A CA 1
ATOM 1489 C C . ALA A 1 197 ? -8.053 25.095 -29.621 1.00 50.81 197 ALA A C 1
ATOM 1491 O O . ALA A 1 197 ? -9.169 25.484 -29.212 1.00 50.81 197 ALA A O 1
#

Sequence (197 aa):
MGMASMLRRSKSRAGRLVQASTVLVFGALLGSILGCGSEPTEPGPSPQTSLEVQARDLQAALAVACAQAKEKATQVSLRSGSEALASAKMALSDAVGRLSEVAKPTPDQLEQLAELRHEIDRIDAALLVQEIKAQWRVALEEGAKRYRIGLRDLAEARKKLRERDETFRALDDQLSAAERAYENAKLRLQASLEGKA

Foldseek 3Di:
DDDDDDDDDDDDDDDDDDDDDDDDPDDDDDDDDDDDDDDDDDDDDDPVVVVVVVVVVLVVVLVVLLVVLVVLLVVDDLPDDLVSLVVSLVSLVVSLVSLVPPPDHDPVSVVSNVVSVVSNVRSVVSNVSNVVVVVVVVVVVVVVVVVVVVVVVVVVVLVVCCVVDVVSVVVVVVVVVVVVVVVVVVVVVVVVVVVVD

Mean predicted aligned error: 16.41 Å

Secondary structure (DSSP, 8-state):
-------------------------------------------PPPTHHHHHHHHHHHHHHHHHHHHHHHHHHHH--TTS-HHHHHHHHHHHHHHHHHHHT-SS--HHHHHHHHHHHHHHHHHHHHHHHHHHHHHHHHHHHHHHHHHHHHHHHHHHHHHHHHHH-HHHHHHHHHHHHHHHHHHHHHHHHHHHHHTT-

Radius of gyration: 37.63 Å; Cα contacts (8 Å, |Δi|>4): 64; chains: 1; bounding box: 62×62×116 Å

Solvent-accessible surface area (backbone atoms only — not comparable to full-atom values): 11999 Å² total; per-residue (Å²): 136,87,86,91,81,90,79,91,85,86,82,84,86,86,75,88,80,80,81,85,81,89,77,86,87,83,80,88,81,90,79,87,86,90,82,90,82,92,79,94,73,80,90,71,83,62,78,67,59,58,56,56,50,51,53,51,52,53,52,51,53,49,52,51,44,43,51,53,18,48,51,44,45,72,76,47,56,76,85,51,53,64,68,60,42,50,52,25,41,50,39,31,50,51,35,46,51,61,60,67,68,46,92,77,67,49,74,69,51,53,51,52,47,53,53,46,51,52,51,42,53,56,42,50,54,30,47,52,51,51,50,52,54,50,54,52,49,53,53,50,52,52,50,52,50,52,50,54,49,52,53,51,53,49,52,52,52,52,51,55,43,42,75,74,30,69,68,57,33,54,53,52,51,52,50,55,51,50,53,53,52,49,52,54,51,52,54,52,51,50,53,55,54,65,76,71,111